Protein AF-A0A9X0ZVS2-F1 (afdb_monomer_lite)

Foldseek 3Di:
DDPQLVLVLLQCVLLVKAWPPNSFFDDQDPHQAAGTWIDQDHAIEGEHTDEDADDPVLVVVVCVQQVVQHKDKFQLPLDDPVVLLVVLLVSLVRLVVQCVPVVSVVRHPFYEYEYEYLYPCLVSVVVSLLCQQFVKFWKDFPVCPPDDTFIEGPLDPHSLVSSQSHQKYKYKYAPHSVPSRSNDPVRIAIEIEGRPNHPCRVVVVVDSVVVSVHHYDDPVVCVVVVRYHYQDPVLVVVQCVVCVVVVHRDWPPVCCLVPVCPRSSQVSRCVVVVGNIHTPPSDGDMDMDHDDPPPPPPPDDDDDDDD

Sequence (307 aa):
MEKSSKLGKDILETLGFKISNNGEELATGETKTADFLVKLENENFLVEVKLKEADDDENKSREEKLSNGEVYISNGYNHTNSMLTTIMRSANRQIRSSLENISMKEKVNFSFLLFINSSYDATLRREQIINELYGKVNLIDFNDKNKAARPCYEYNHPLFKRLESNDFLLIVNFLNYTDLNGGNREAFDAIICLNQYSDKYELIKSSAIQSLNMKIIDPIEEVKNGAAYQLDKDDWEEINHILEKNGQDKIDENMERRIPLLSPRIQILSRKYQKYLIPFPMENRVQITARSTQYTSNQNSTTSEDS

Radius of gyration: 23.18 Å; chains: 1; bounding box: 91×50×57 Å

Secondary structure (DSSP, 8-state):
--HHHHHHHHHHHHTTPEESGGGPPPPP-SS---SEEEEETTEEEEEEEEEEEPPHHHHHHHHHHHHTTPPEEE----S--HHHHHHHHHHHHHHHHHHHSHHHHTT-SEEEEEEEEESTTHHHHHHHHHHHHHT-EEEEETT-TTPPPEEEETSS--GGGG-TT-SEEEEEEESSTT---TT-GGGEEEEEEE-TT-TTHHHHHTSGGGGG--EEE-HHHHHHTTS-EE--HHHHHHHHHHHHHTT-SS--HHHHHH-GGG-HHHHHHHHHHTS-EEEE-SS---EEE------------------

pLDDT: mean 85.31, std 15.66, range [31.55, 98.31]

Structure (mmCIF, N/CA/C/O backbone):
data_AF-A0A9X0ZVS2-F1
#
_entry.id   AF-A0A9X0ZVS2-F1
#
loop_
_atom_site.group_PDB
_atom_site.id
_atom_site.type_symbol
_atom_site.label_atom_id
_atom_site.label_alt_id
_atom_site.label_comp_id
_atom_site.label_asym_id
_atom_site.label_entity_id
_atom_site.label_seq_id
_atom_site.pdbx_PDB_ins_code
_atom_site.Cartn_x
_atom_site.Cartn_y
_atom_site.Cartn_z
_atom_site.occupancy
_atom_site.B_iso_or_equiv
_atom_site.auth_seq_id
_atom_site.auth_comp_id
_atom_site.auth_asym_id
_atom_site.auth_atom_id
_atom_site.pdbx_PDB_model_num
ATOM 1 N N . MET A 1 1 ? -10.460 11.431 21.627 1.00 70.00 1 MET A N 1
ATOM 2 C CA . MET A 1 1 ? -10.202 10.736 20.359 1.00 70.00 1 MET A CA 1
ATOM 3 C C . MET A 1 1 ? -10.091 11.763 19.251 1.00 70.00 1 MET A C 1
ATOM 5 O O . MET A 1 1 ? -11.000 12.579 19.089 1.00 70.00 1 MET A O 1
ATOM 9 N N . GLU A 1 2 ? -8.959 11.772 18.556 1.00 85.62 2 GLU A N 1
ATOM 10 C CA . GLU A 1 2 ? -8.723 12.667 17.420 1.00 85.62 2 GLU A CA 1
ATOM 11 C C . GLU A 1 2 ? -9.653 12.323 16.241 1.00 85.62 2 GLU A C 1
ATOM 13 O O . GLU A 1 2 ? -10.239 11.238 16.177 1.00 85.62 2 GLU A O 1
ATOM 18 N N . LYS A 1 3 ? -9.813 13.252 15.287 1.00 87.50 3 LYS A N 1
ATOM 19 C CA . LYS A 1 3 ? -10.684 13.059 14.112 1.00 87.50 3 LYS A CA 1
ATOM 20 C C . LYS A 1 3 ? -10.308 11.803 13.316 1.00 87.50 3 LYS A C 1
ATOM 22 O O . LYS A 1 3 ? -11.197 11.043 12.936 1.00 87.50 3 LYS A O 1
ATOM 27 N N . SER A 1 4 ? -9.010 11.579 13.095 1.00 90.38 4 SER A N 1
ATOM 28 C CA . SER A 1 4 ? -8.476 10.388 12.420 1.00 90.38 4 SER A CA 1
ATOM 29 C C . SER A 1 4 ? -8.917 9.105 13.104 1.00 90.38 4 SER A C 1
ATOM 31 O O . SER A 1 4 ? -9.371 8.184 12.437 1.00 90.38 4 SER A O 1
ATOM 33 N N . SER A 1 5 ? -8.835 9.066 14.426 1.00 91.56 5 SER A N 1
ATOM 34 C CA . SER A 1 5 ? -9.132 7.881 15.217 1.00 91.56 5 SER A CA 1
ATOM 35 C C . SER A 1 5 ? -10.626 7.611 15.306 1.00 91.56 5 SER A C 1
ATOM 37 O O . SER A 1 5 ? -11.036 6.459 15.216 1.00 91.56 5 SER A O 1
ATOM 39 N N . LYS A 1 6 ? -11.460 8.659 15.376 1.00 91.50 6 LYS A N 1
ATOM 40 C CA . LYS A 1 6 ? -12.917 8.504 15.257 1.00 91.50 6 LYS A CA 1
ATOM 41 C C . LYS A 1 6 ? -13.295 7.873 13.924 1.00 91.50 6 LYS A C 1
ATOM 43 O O . LYS A 1 6 ? -13.995 6.870 13.900 1.00 91.50 6 LYS A O 1
ATOM 48 N N . LEU A 1 7 ? -12.776 8.427 12.834 1.00 92.44 7 LEU A N 1
ATOM 49 C CA . LEU A 1 7 ? -13.051 7.911 11.500 1.00 92.44 7 LEU A CA 1
ATOM 50 C C . LEU A 1 7 ? -12.485 6.499 11.301 1.00 92.44 7 LEU A C 1
ATOM 52 O O . LEU A 1 7 ? -13.144 5.640 10.724 1.00 92.44 7 LEU A O 1
ATOM 56 N N . GLY A 1 8 ? -11.278 6.246 11.811 1.00 94.44 8 GLY A N 1
ATOM 57 C CA . GLY A 1 8 ? -10.647 4.932 11.788 1.00 94.44 8 GLY A CA 1
ATOM 58 C C . GLY A 1 8 ? -11.462 3.889 12.537 1.00 94.44 8 GLY A C 1
ATOM 59 O O . GLY A 1 8 ? -11.678 2.807 12.003 1.00 94.44 8 GLY A O 1
ATOM 60 N N . LYS A 1 9 ? -11.975 4.227 13.723 1.00 94.69 9 LYS A N 1
ATOM 61 C CA . LYS A 1 9 ? -12.894 3.374 14.480 1.00 94.69 9 LYS A CA 1
ATOM 62 C C . LYS A 1 9 ? -14.141 3.036 13.667 1.00 94.69 9 LYS A C 1
ATOM 64 O O . LYS A 1 9 ? -14.423 1.855 13.498 1.00 94.69 9 LYS A O 1
ATOM 69 N N . ASP A 1 10 ? -14.831 4.043 13.132 1.00 93.62 10 ASP A N 1
ATOM 70 C CA . ASP A 1 10 ? -16.071 3.840 12.371 1.00 93.62 10 ASP A CA 1
ATOM 71 C C . ASP A 1 10 ? -15.836 2.916 11.157 1.00 93.62 10 ASP A C 1
ATOM 73 O O . ASP A 1 10 ? -16.621 2.003 10.894 1.00 93.62 10 ASP A O 1
ATOM 77 N N . ILE A 1 11 ? -14.716 3.102 10.448 1.00 95.31 11 ILE A N 1
ATOM 78 C CA . ILE A 1 11 ? -14.302 2.249 9.323 1.00 95.31 11 ILE A CA 1
ATOM 79 C C . ILE A 1 11 ? -14.007 0.819 9.789 1.00 95.31 11 ILE A C 1
ATOM 81 O O . ILE A 1 11 ? -14.479 -0.136 9.173 1.00 95.31 11 ILE A O 1
ATOM 85 N N . LEU A 1 12 ? -13.217 0.652 10.853 1.00 96.12 12 LEU A N 1
ATOM 86 C CA . LEU A 1 12 ? -12.837 -0.661 11.381 1.00 96.12 12 LEU A CA 1
ATOM 87 C C . LEU A 1 12 ? -14.075 -1.447 11.829 1.00 96.12 12 LEU A C 1
ATOM 89 O O . LEU A 1 12 ? -14.231 -2.606 11.447 1.00 96.12 12 LEU A O 1
ATOM 93 N N . GLU A 1 13 ? -14.984 -0.814 12.568 1.00 95.06 13 GLU A N 1
ATOM 94 C CA . GLU A 1 13 ? -16.241 -1.430 13.007 1.00 95.06 13 GLU A CA 1
ATOM 95 C C . GLU A 1 13 ? -17.136 -1.801 11.816 1.00 95.06 13 GLU A C 1
ATOM 97 O O . GLU A 1 13 ? -17.673 -2.909 11.772 1.00 95.06 13 GLU A O 1
ATOM 102 N N . THR A 1 14 ? -17.221 -0.939 10.800 1.00 94.50 14 THR A N 1
ATOM 103 C CA . THR A 1 14 ? -17.971 -1.209 9.557 1.00 94.50 14 THR A CA 1
ATOM 104 C C . THR A 1 14 ? -17.387 -2.367 8.752 1.00 94.50 14 THR A C 1
ATOM 106 O O . THR A 1 14 ? -18.124 -3.112 8.107 1.00 94.50 14 THR A O 1
ATOM 109 N N . LEU A 1 15 ? -16.069 -2.559 8.809 1.00 94.62 15 LEU A N 1
ATOM 110 C CA . LEU A 1 15 ? -15.385 -3.713 8.224 1.00 94.62 15 LEU A CA 1
ATOM 111 C C . LEU A 1 15 ? -15.486 -4.978 9.097 1.00 94.62 15 LEU A C 1
ATOM 113 O O . LEU A 1 15 ? -14.990 -6.027 8.699 1.00 94.62 15 LEU A O 1
ATOM 117 N N . GLY A 1 16 ? -16.137 -4.915 10.262 1.00 94.56 16 GLY A N 1
ATOM 118 C CA . GLY A 1 16 ? -16.368 -6.066 11.138 1.00 94.56 16 GLY A CA 1
ATOM 119 C C . GLY A 1 16 ? -15.296 -6.288 12.207 1.00 94.56 16 GLY A C 1
ATOM 120 O O . GLY A 1 16 ? -15.372 -7.272 12.950 1.00 94.56 16 GLY A O 1
ATOM 121 N N . PHE A 1 17 ? -14.322 -5.385 12.339 1.00 96.25 17 PHE A N 1
ATOM 122 C CA . PHE A 1 17 ? -13.386 -5.416 13.457 1.00 96.25 17 PHE A CA 1
ATOM 123 C C . PHE A 1 17 ? -14.085 -4.998 14.753 1.00 96.25 17 PHE A C 1
ATOM 125 O O . PHE A 1 17 ? -14.863 -4.050 14.798 1.00 96.25 17 PHE A O 1
ATOM 132 N N . LYS A 1 18 ? -13.755 -5.675 15.850 1.00 96.06 18 LYS A N 1
ATOM 133 C CA . LYS A 1 18 ? -14.179 -5.292 17.199 1.00 96.06 18 LYS A CA 1
ATOM 134 C C . LYS A 1 18 ? -13.047 -4.546 17.879 1.00 96.06 18 LYS A C 1
ATOM 136 O O . LYS A 1 18 ? -11.985 -5.125 18.106 1.00 96.06 18 LYS A O 1
ATOM 141 N N . ILE A 1 19 ? -13.261 -3.280 18.215 1.00 94.88 19 ILE A N 1
ATOM 142 C CA . ILE A 1 19 ? -12.263 -2.498 18.946 1.00 94.88 19 ILE A CA 1
ATOM 143 C C . ILE A 1 19 ? -12.184 -3.008 20.391 1.00 94.88 19 ILE A C 1
ATOM 145 O O . ILE A 1 19 ? -13.204 -3.205 21.054 1.00 94.88 19 ILE A O 1
ATOM 149 N N . SER A 1 20 ? -10.970 -3.244 20.881 1.00 91.50 20 SER A N 1
ATOM 150 C CA . SER A 1 20 ? -10.730 -3.590 22.286 1.00 91.50 20 SER A CA 1
ATOM 151 C C . SER A 1 20 ? -10.849 -2.345 23.179 1.00 91.50 20 SER A C 1
ATOM 153 O O . SER A 1 20 ? -11.148 -1.256 22.703 1.00 91.50 20 SER A O 1
ATOM 155 N N . ASN A 1 21 ? -10.622 -2.488 24.490 1.00 85.25 21 ASN A N 1
ATOM 156 C CA . ASN A 1 21 ? -10.576 -1.356 25.429 1.00 85.25 21 ASN A CA 1
ATOM 157 C C . ASN A 1 21 ? -11.818 -0.437 25.371 1.00 85.25 21 ASN A C 1
ATOM 159 O O . ASN A 1 21 ? -11.703 0.782 25.318 1.00 85.25 21 ASN A O 1
ATOM 163 N N . ASN A 1 22 ? -13.018 -1.027 25.312 1.00 81.81 22 ASN A N 1
ATOM 164 C CA . ASN A 1 22 ? -14.295 -0.305 25.213 1.00 81.81 22 ASN A CA 1
ATOM 165 C C . ASN A 1 22 ? -14.390 0.680 24.027 1.00 81.81 22 ASN A C 1
ATOM 167 O O . ASN A 1 22 ? -15.199 1.607 24.046 1.00 81.81 22 ASN A O 1
ATOM 171 N N . GLY A 1 23 ? -13.598 0.465 22.973 1.00 79.50 23 GLY A N 1
ATOM 172 C CA . GLY A 1 23 ? -13.618 1.305 21.783 1.00 79.50 23 GLY A CA 1
ATOM 173 C C . GLY A 1 23 ? -12.859 2.622 21.917 1.00 79.50 23 GLY A C 1
ATOM 174 O O . GLY A 1 23 ? -13.157 3.541 21.150 1.00 79.50 23 GLY A O 1
ATOM 175 N N . GLU A 1 24 ? -11.937 2.721 22.877 1.00 85.31 24 GLU A N 1
ATOM 176 C CA . GLU A 1 24 ? -11.028 3.855 23.058 1.00 85.31 24 GLU A CA 1
ATOM 177 C C . GLU A 1 24 ? -9.638 3.576 22.466 1.00 85.31 24 GLU A C 1
ATOM 179 O O . GLU A 1 24 ? -9.230 2.422 22.304 1.00 85.31 24 GLU A O 1
ATOM 184 N N . GLU A 1 25 ? -8.910 4.653 22.159 1.00 86.88 25 GLU A N 1
ATOM 185 C CA . GLU A 1 25 ? -7.499 4.588 21.770 1.00 86.88 25 GLU A CA 1
ATOM 186 C C . GLU A 1 25 ? -6.669 3.904 22.868 1.00 86.88 25 GLU A C 1
ATOM 188 O O . GLU A 1 25 ? -6.977 3.973 24.065 1.00 86.88 25 GLU A O 1
ATOM 193 N N . LEU A 1 26 ? -5.585 3.246 22.468 1.00 85.25 26 LEU A N 1
ATOM 194 C CA . LEU A 1 26 ? -4.585 2.773 23.413 1.00 85.25 26 LEU A CA 1
ATOM 195 C C . LEU A 1 26 ? -3.937 3.978 24.102 1.00 85.25 26 LEU A C 1
ATOM 197 O O . LEU A 1 26 ? -3.617 4.988 23.474 1.00 85.25 26 LEU A O 1
ATOM 201 N N . ALA A 1 27 ? -3.734 3.868 25.416 1.00 78.12 27 ALA A N 1
ATOM 202 C CA . ALA A 1 27 ? -3.126 4.937 26.192 1.00 78.12 27 ALA A CA 1
ATOM 203 C C . ALA A 1 27 ? -1.731 5.263 25.642 1.00 78.12 27 ALA A C 1
ATOM 205 O O . ALA A 1 27 ? -0.838 4.414 25.635 1.00 78.12 27 ALA A O 1
ATOM 206 N N . THR A 1 28 ? -1.549 6.508 25.208 1.00 67.69 28 THR A N 1
ATOM 207 C CA . THR A 1 28 ? -0.244 7.005 24.780 1.00 67.69 28 THR A CA 1
ATOM 208 C C . THR A 1 28 ? 0.570 7.368 26.021 1.00 67.69 28 THR A C 1
ATOM 210 O O . THR A 1 28 ? 0.160 8.225 26.804 1.00 67.69 28 THR A O 1
ATOM 213 N N . GLY A 1 29 ? 1.694 6.680 26.235 1.00 63.22 29 GLY A N 1
ATOM 214 C CA . GLY A 1 29 ? 2.666 7.036 27.273 1.00 63.22 29 GLY A CA 1
ATOM 215 C C . GLY A 1 29 ? 3.535 8.228 26.854 1.00 63.22 29 GLY A C 1
ATOM 216 O O . GLY A 1 29 ? 3.122 9.074 26.066 1.00 63.22 29 GLY A O 1
ATOM 217 N N . GLU A 1 30 ? 4.779 8.286 27.337 1.00 58.03 30 GLU A N 1
ATOM 218 C CA . GLU A 1 30 ? 5.754 9.299 26.885 1.00 58.03 30 GLU A CA 1
ATOM 219 C C . GLU A 1 30 ? 6.133 9.139 25.400 1.00 58.03 30 GLU A C 1
ATOM 221 O O . GLU A 1 30 ? 6.509 10.107 24.736 1.00 58.03 30 GLU A O 1
ATOM 226 N N . THR A 1 31 ? 6.005 7.926 24.853 1.00 65.50 31 THR A N 1
ATOM 227 C CA . THR A 1 31 ? 6.203 7.626 23.433 1.00 65.50 31 THR A CA 1
ATOM 228 C C . THR A 1 31 ? 4.863 7.422 22.731 1.00 65.50 31 THR A C 1
ATOM 230 O O . THR A 1 31 ? 3.956 6.785 23.265 1.00 65.50 31 THR A O 1
ATOM 233 N N . LYS A 1 32 ? 4.740 7.949 21.504 1.00 76.94 32 LYS A N 1
ATOM 234 C CA . LYS A 1 32 ? 3.563 7.705 20.661 1.00 76.94 32 LYS A CA 1
ATOM 235 C C . LYS A 1 32 ? 3.461 6.219 20.306 1.00 76.94 32 LYS A C 1
ATOM 237 O O . LYS A 1 32 ? 4.394 5.661 19.727 1.00 76.94 32 LYS A O 1
ATOM 242 N N . THR A 1 33 ? 2.330 5.615 20.646 1.00 86.75 33 THR A N 1
ATOM 243 C CA . THR A 1 33 ? 1.980 4.210 20.403 1.00 86.75 33 THR A CA 1
ATOM 244 C C . THR A 1 33 ? 0.939 4.098 19.295 1.00 86.75 33 THR A C 1
ATOM 246 O O . THR A 1 33 ? 0.349 5.102 18.916 1.00 86.75 33 THR A O 1
ATOM 249 N N . ALA A 1 34 ? 0.711 2.884 18.794 1.00 91.12 34 ALA A N 1
ATOM 250 C CA . ALA A 1 34 ? -0.391 2.596 17.884 1.00 91.12 34 ALA A CA 1
ATOM 251 C C . ALA A 1 34 ? -1.756 2.981 18.482 1.00 91.12 34 ALA A C 1
ATOM 253 O O . ALA A 1 34 ? -1.963 2.825 19.688 1.00 91.12 34 ALA A O 1
ATOM 254 N N . ASP A 1 35 ? -2.681 3.416 17.628 1.00 93.56 35 ASP A N 1
ATOM 255 C CA . ASP A 1 35 ? -3.997 3.920 18.038 1.00 93.56 35 ASP A CA 1
ATOM 256 C C . ASP A 1 35 ? -4.925 2.841 18.622 1.00 93.56 35 ASP A C 1
ATOM 258 O O . ASP A 1 35 ? -5.551 3.068 19.657 1.00 93.56 35 ASP A O 1
ATOM 262 N N . PHE A 1 36 ? -5.033 1.658 18.003 1.00 96.12 36 PHE A N 1
ATOM 263 C CA . PHE A 1 36 ? -6.031 0.651 18.396 1.00 96.12 36 PHE A CA 1
ATOM 264 C C . PHE A 1 36 ? -5.479 -0.771 18.494 1.00 96.12 36 PHE A C 1
ATOM 266 O O . PHE A 1 36 ? -4.646 -1.204 17.702 1.00 96.12 36 PHE A O 1
ATOM 273 N N . LEU A 1 37 ? -6.042 -1.542 19.427 1.00 96.44 37 LEU A N 1
ATOM 274 C CA . LEU A 1 37 ? -6.018 -3.004 19.400 1.00 96.44 37 LEU A CA 1
ATOM 275 C C . LEU A 1 37 ? -7.407 -3.489 18.990 1.00 96.44 37 LEU A C 1
ATOM 277 O O . LEU A 1 37 ? -8.391 -3.215 19.681 1.00 96.44 37 LEU A O 1
ATOM 281 N N . VAL A 1 38 ? -7.502 -4.221 17.890 1.00 97.19 38 VAL A N 1
ATOM 282 C CA . VAL A 1 38 ? -8.780 -4.690 17.346 1.00 97.19 38 VAL A CA 1
ATOM 283 C C . VAL A 1 38 ? -8.779 -6.198 17.170 1.00 97.19 38 VAL A C 1
ATOM 285 O O . VAL A 1 38 ? -7.725 -6.822 17.088 1.00 97.19 38 VAL A O 1
ATOM 288 N N . LYS A 1 39 ? -9.967 -6.789 17.102 1.00 97.00 39 LYS A N 1
ATOM 289 C CA . LYS A 1 39 ? -10.152 -8.217 16.872 1.00 97.00 39 LYS A CA 1
ATOM 290 C C . LYS A 1 39 ? -10.976 -8.449 15.616 1.00 97.00 39 LYS A C 1
ATOM 292 O O . LYS A 1 39 ? -12.063 -7.887 15.496 1.00 97.00 39 LYS A O 1
ATOM 297 N N . LEU A 1 40 ? -10.496 -9.311 14.729 1.00 96.88 40 LEU A N 1
ATOM 298 C CA . LEU A 1 40 ? -11.282 -9.866 13.629 1.00 96.88 40 LEU A CA 1
ATOM 299 C C . LEU A 1 40 ? -11.292 -11.381 13.802 1.00 96.88 40 LEU A C 1
ATOM 301 O O . LEU A 1 40 ? -10.241 -12.001 13.940 1.00 96.88 40 LEU A O 1
ATOM 305 N N . GLU A 1 41 ? -12.488 -11.960 13.881 1.00 93.44 41 GLU A N 1
ATOM 306 C CA . GLU A 1 41 ? -12.676 -13.371 14.231 1.00 93.44 41 GLU A CA 1
ATOM 307 C C . GLU A 1 41 ? -11.928 -13.765 15.525 1.00 93.44 41 GLU A C 1
ATOM 309 O O . GLU A 1 41 ? -12.326 -13.345 16.619 1.00 93.44 41 GLU A O 1
ATOM 314 N N . ASN A 1 42 ? -10.855 -14.557 15.417 1.00 92.44 42 ASN A N 1
ATOM 315 C CA . ASN A 1 42 ? -10.028 -15.039 16.528 1.00 92.44 42 ASN A CA 1
ATOM 316 C C . ASN A 1 42 ? -8.635 -14.398 16.591 1.00 92.44 42 ASN A C 1
ATOM 318 O O . ASN A 1 42 ? -7.835 -14.782 17.442 1.00 92.44 42 ASN A O 1
ATOM 322 N N . GLU A 1 43 ? -8.360 -13.414 15.742 1.00 96.75 43 GLU A N 1
ATOM 323 C CA . GLU A 1 43 ? -7.047 -12.789 15.610 1.00 96.75 43 GLU A CA 1
ATOM 324 C C . GLU A 1 43 ? -7.076 -11.349 16.124 1.00 96.75 43 GLU A C 1
ATOM 326 O O . GLU A 1 43 ? -8.029 -10.599 15.891 1.00 96.75 43 GLU A O 1
ATOM 331 N N . ASN A 1 44 ? -6.019 -10.962 16.831 1.00 97.00 44 ASN A N 1
ATOM 332 C CA . ASN A 1 44 ? -5.821 -9.610 17.331 1.00 97.00 44 ASN A CA 1
ATOM 333 C C . ASN A 1 44 ? -4.871 -8.840 16.413 1.00 97.00 44 ASN A C 1
ATOM 335 O O . ASN A 1 44 ? -3.781 -9.317 16.077 1.00 97.00 44 ASN A O 1
ATOM 339 N N . PHE A 1 45 ? -5.261 -7.615 16.085 1.00 97.75 45 PHE A N 1
ATOM 340 C CA . PHE A 1 45 ? -4.529 -6.719 15.209 1.00 97.75 45 PHE A CA 1
ATOM 341 C C . PHE A 1 45 ? -4.183 -5.429 15.938 1.00 97.75 45 PHE A C 1
ATOM 343 O O . PHE A 1 45 ? -5.044 -4.806 16.561 1.00 97.75 45 PHE A O 1
ATOM 350 N N . LEU A 1 46 ? -2.928 -5.011 15.831 1.00 97.44 46 LEU A N 1
ATOM 351 C CA . LEU A 1 46 ? -2.493 -3.689 16.260 1.00 97.44 46 LEU A CA 1
ATOM 352 C C . LEU A 1 46 ? -2.587 -2.720 15.080 1.00 97.44 46 LEU A C 1
ATOM 354 O O . LEU A 1 46 ? -2.029 -2.992 14.016 1.00 97.44 46 LEU A O 1
ATOM 358 N N . VAL A 1 47 ? -3.285 -1.605 15.261 1.00 97.88 47 VAL A N 1
ATOM 359 C CA . VAL A 1 47 ? -3.632 -0.690 14.171 1.00 97.88 47 VAL A CA 1
ATOM 360 C C . VAL A 1 47 ? -3.158 0.708 14.489 1.00 97.88 47 VAL A C 1
ATOM 362 O O . VAL A 1 47 ? -3.483 1.258 15.537 1.00 97.88 47 VAL A O 1
ATOM 365 N N . GLU A 1 48 ? -2.438 1.292 13.545 1.00 97.62 48 GLU A N 1
ATOM 366 C CA . GLU A 1 48 ? -2.156 2.721 13.518 1.00 97.62 48 GLU A CA 1
ATOM 367 C C . GLU A 1 48 ? -3.007 3.379 12.438 1.00 97.62 48 GLU A C 1
ATOM 369 O O . GLU A 1 48 ? -3.060 2.886 11.309 1.00 97.62 48 GLU A O 1
ATOM 374 N N . VAL A 1 49 ? -3.640 4.505 12.749 1.00 96.94 49 VAL A N 1
ATOM 375 C CA . VAL A 1 49 ? -4.516 5.231 11.833 1.00 96.94 49 VAL A CA 1
ATOM 376 C C . VAL A 1 49 ? -3.838 6.508 11.350 1.00 96.94 49 VAL A C 1
ATOM 378 O O . VAL A 1 49 ? -3.277 7.312 12.103 1.00 96.94 49 VAL A O 1
ATOM 381 N N . LYS A 1 50 ? -3.892 6.734 10.038 1.00 95.50 50 LYS A N 1
ATOM 382 C CA . LYS A 1 50 ? -3.446 7.982 9.415 1.00 95.50 50 LYS A CA 1
ATOM 383 C C . LYS A 1 50 ? -4.508 8.498 8.466 1.00 95.50 50 LYS A C 1
ATOM 385 O O . LYS A 1 50 ? -4.884 7.818 7.522 1.00 95.50 50 LYS A O 1
ATOM 390 N N . LEU A 1 51 ? -4.957 9.724 8.717 1.00 92.75 51 LEU A N 1
ATOM 391 C CA . LEU A 1 51 ? -5.896 10.444 7.869 1.00 92.75 51 LEU A CA 1
ATOM 392 C C . LEU A 1 51 ? -5.138 11.471 7.027 1.00 92.75 51 LEU A C 1
ATOM 394 O O . LEU A 1 51 ? -4.400 12.299 7.564 1.00 92.75 51 LEU A O 1
ATOM 398 N N . LYS A 1 52 ? -5.338 11.429 5.711 1.00 89.75 52 LYS A N 1
ATOM 399 C CA . LYS A 1 52 ? -4.909 12.473 4.784 1.00 89.75 52 LYS A CA 1
ATOM 400 C C . LYS A 1 52 ? -6.133 13.113 4.150 1.00 89.75 52 LYS A C 1
ATOM 402 O O . LYS A 1 52 ? -6.875 12.460 3.418 1.00 89.75 52 LYS A O 1
ATOM 407 N N . GLU A 1 53 ? -6.306 14.397 4.423 1.00 86.75 53 GLU A N 1
ATOM 408 C CA . GLU A 1 53 ? -7.388 15.207 3.870 1.00 86.75 53 GLU A CA 1
ATOM 409 C C . GLU A 1 53 ? -6.891 16.079 2.716 1.00 86.75 53 GLU A C 1
ATOM 411 O O . GLU A 1 53 ? -5.676 16.235 2.515 1.00 86.75 53 GLU A O 1
ATOM 416 N N . ALA A 1 54 ? -7.842 16.619 1.952 1.00 81.31 54 ALA A N 1
ATOM 417 C CA . ALA A 1 54 ? -7.557 17.691 1.009 1.00 81.31 54 ALA A CA 1
ATOM 418 C C . ALA A 1 54 ? -6.977 18.900 1.757 1.00 81.31 54 ALA A C 1
ATOM 420 O O . ALA A 1 54 ? -7.371 19.185 2.886 1.00 81.31 54 ALA A O 1
ATOM 421 N N . ASP A 1 55 ? -6.033 19.591 1.126 1.00 82.38 55 ASP A N 1
ATOM 422 C CA . ASP A 1 55 ? -5.575 20.882 1.623 1.00 82.38 55 ASP A CA 1
ATOM 423 C C . ASP A 1 55 ? -6.703 21.915 1.468 1.00 82.38 55 ASP A C 1
ATOM 425 O O . ASP A 1 55 ? -7.358 21.963 0.424 1.00 82.38 55 ASP A O 1
ATOM 429 N N . ASP A 1 56 ? -6.971 22.699 2.514 1.00 82.31 56 ASP A N 1
ATOM 430 C CA . ASP A 1 56 ? -8.115 23.617 2.542 1.00 82.31 56 ASP A CA 1
ATOM 431 C C . ASP A 1 56 ? -8.019 24.693 1.456 1.00 82.31 56 ASP A C 1
ATOM 433 O O . ASP A 1 56 ? -9.030 25.048 0.841 1.00 82.31 56 ASP A O 1
ATOM 437 N N . ASP A 1 57 ? -6.817 25.205 1.195 1.00 82.06 57 ASP A N 1
ATOM 438 C CA . ASP A 1 57 ? -6.600 26.254 0.201 1.00 82.06 57 ASP A CA 1
ATOM 439 C C . ASP A 1 57 ? -6.651 25.674 -1.212 1.00 82.06 57 ASP A C 1
ATOM 441 O O . ASP A 1 57 ? -7.277 26.249 -2.110 1.00 82.06 57 ASP A O 1
ATOM 445 N N . GLU A 1 58 ? -6.088 24.481 -1.402 1.00 78.81 58 GLU A N 1
ATOM 446 C CA . GLU A 1 58 ? -6.206 23.749 -2.659 1.00 78.81 58 GLU A CA 1
ATOM 447 C C . GLU A 1 58 ? -7.670 23.397 -2.974 1.00 78.81 58 GLU A C 1
ATOM 449 O O . GLU A 1 58 ? -8.119 23.559 -4.111 1.00 78.81 58 GLU A O 1
ATOM 454 N N . ASN A 1 59 ? -8.448 22.987 -1.969 1.00 82.88 59 ASN A N 1
ATOM 455 C CA . ASN A 1 59 ? -9.867 22.672 -2.116 1.00 82.88 59 ASN A CA 1
ATOM 456 C C . ASN A 1 59 ? -10.708 23.921 -2.426 1.00 82.88 59 ASN A C 1
ATOM 458 O O . ASN A 1 59 ? -11.582 23.856 -3.291 1.00 82.88 59 ASN A O 1
ATOM 462 N N . LYS A 1 60 ? -10.430 25.069 -1.791 1.00 85.44 60 LYS A N 1
ATOM 463 C CA . LYS A 1 60 ? -11.077 26.347 -2.149 1.00 85.44 60 LYS A CA 1
ATOM 464 C C . LYS A 1 60 ? -10.782 26.731 -3.594 1.00 85.44 60 LYS A C 1
ATOM 466 O O . LYS A 1 60 ? -11.714 26.979 -4.353 1.00 85.44 60 LYS A O 1
ATOM 471 N N . SER A 1 61 ? -9.512 26.688 -4.000 1.00 84.75 61 SER A N 1
ATOM 472 C CA . SER A 1 61 ? -9.113 26.972 -5.385 1.00 84.75 61 SER A CA 1
ATOM 473 C C . SER A 1 61 ? -9.791 26.024 -6.379 1.00 84.75 61 SER A C 1
ATOM 475 O O . SER A 1 61 ? -10.217 26.433 -7.463 1.00 84.75 61 SER A O 1
ATOM 477 N N . ARG A 1 62 ? -9.942 24.750 -5.998 1.00 85.88 62 ARG A N 1
ATOM 478 C CA . ARG A 1 62 ? -10.688 23.759 -6.773 1.00 85.88 62 ARG A CA 1
ATOM 479 C C . ARG A 1 62 ? -12.145 24.165 -6.945 1.00 85.88 62 ARG A C 1
ATOM 481 O O . ARG A 1 62 ? -12.656 24.100 -8.059 1.00 85.88 62 ARG A O 1
ATOM 488 N N . GLU A 1 63 ? -12.830 24.514 -5.861 1.00 87.31 63 GLU A N 1
ATOM 489 C CA . GLU A 1 63 ? -14.242 24.904 -5.908 1.00 87.31 63 GLU A CA 1
ATOM 490 C C . GLU A 1 63 ? -14.468 26.179 -6.716 1.00 87.31 63 GLU A C 1
ATOM 492 O O . GLU A 1 63 ? -15.389 26.207 -7.530 1.00 87.31 63 GLU A O 1
ATOM 497 N N . GLU A 1 64 ? -13.602 27.183 -6.579 1.00 89.31 64 GLU A N 1
ATOM 498 C CA . GLU A 1 64 ? -13.664 28.414 -7.374 1.00 89.31 64 GLU A CA 1
ATOM 499 C C . GLU A 1 64 ? -13.577 28.113 -8.875 1.00 89.31 64 GLU A C 1
ATOM 501 O O . GLU A 1 64 ? -14.484 28.474 -9.630 1.00 89.31 64 GLU A O 1
ATOM 506 N N . LYS A 1 65 ? -12.558 27.356 -9.308 1.00 88.62 65 LYS A N 1
ATOM 507 C CA . LYS A 1 65 ? -12.397 26.959 -10.718 1.00 88.62 65 LYS A CA 1
ATOM 508 C C . LYS A 1 65 ? -13.603 26.186 -11.239 1.00 88.62 65 LYS A C 1
ATOM 510 O O . LYS A 1 65 ? -14.164 26.532 -12.277 1.00 88.62 65 LYS A O 1
ATOM 515 N N . LEU A 1 66 ? -14.049 25.171 -10.498 1.00 89.06 66 LEU A N 1
ATOM 516 C CA . LEU A 1 66 ? -15.201 24.375 -10.920 1.00 89.06 66 LEU A CA 1
ATOM 517 C C . LEU A 1 66 ? -16.499 25.196 -10.952 1.00 89.06 66 LEU A C 1
ATOM 519 O O . LEU A 1 66 ? -17.358 24.939 -11.795 1.00 89.06 66 LEU A O 1
ATOM 523 N N . SER A 1 67 ? -16.663 26.172 -10.054 1.00 90.06 67 SER A N 1
ATOM 524 C CA . SER A 1 67 ? -17.831 27.060 -10.035 1.00 90.06 67 SER A CA 1
ATOM 525 C C . SER A 1 67 ? -17.880 28.003 -11.239 1.00 90.06 67 SER A C 1
ATOM 527 O O . SER A 1 67 ? -18.970 28.304 -11.721 1.00 90.06 67 SER A O 1
ATOM 529 N N . ASN A 1 68 ? -16.718 28.356 -11.793 1.00 89.94 68 ASN A N 1
ATOM 530 C CA . ASN A 1 68 ? -16.587 29.141 -13.022 1.00 89.94 68 ASN A CA 1
ATOM 531 C C . ASN A 1 68 ? -16.752 28.302 -14.304 1.00 89.94 68 ASN A C 1
ATOM 533 O O . ASN A 1 68 ? -16.602 28.825 -15.406 1.00 89.94 68 ASN A O 1
ATOM 537 N N . GLY A 1 69 ? -17.048 27.002 -14.187 1.00 87.12 69 GLY A N 1
ATOM 538 C CA . GLY A 1 69 ? -17.120 26.088 -15.331 1.00 87.12 69 GLY A CA 1
ATOM 539 C C . GLY A 1 69 ? -15.751 25.703 -15.898 1.00 87.12 69 GLY A C 1
ATOM 540 O O . GLY A 1 69 ? -15.676 25.125 -16.981 1.00 87.12 69 GLY A O 1
ATOM 541 N N . GLU A 1 70 ? -14.669 26.007 -15.180 1.00 89.81 70 GLU A N 1
ATOM 542 C CA . GLU A 1 70 ? -13.317 25.620 -15.564 1.00 89.81 70 GLU A CA 1
ATOM 543 C C . GLU A 1 70 ? -13.024 24.173 -15.149 1.00 89.81 70 GLU A C 1
ATOM 545 O O . GLU A 1 70 ? -13.632 23.608 -14.237 1.00 89.81 70 GLU A O 1
ATOM 550 N N . VAL A 1 71 ? -12.045 23.566 -15.819 1.00 84.69 71 VAL A N 1
ATOM 551 C CA . VAL A 1 71 ? -11.524 22.249 -15.452 1.00 84.69 71 VAL A CA 1
ATOM 552 C C . VAL A 1 71 ? -10.446 22.423 -14.392 1.00 84.69 71 VAL A C 1
ATOM 554 O O . VAL A 1 71 ? -9.510 23.208 -14.561 1.00 84.69 71 VAL A O 1
ATOM 557 N N . TYR A 1 72 ? -10.541 21.648 -13.315 1.00 80.44 72 TYR A N 1
ATOM 558 C CA . TYR A 1 72 ? -9.466 21.564 -12.341 1.00 80.44 72 TYR A CA 1
ATOM 559 C C . TYR A 1 72 ? -8.540 20.397 -12.673 1.00 80.44 72 TYR A C 1
ATOM 561 O O . TYR A 1 72 ? -8.978 19.269 -12.903 1.00 80.44 72 TYR A O 1
ATOM 569 N N . ILE A 1 73 ? -7.244 20.680 -12.664 1.00 75.25 73 ILE A N 1
ATOM 570 C CA . ILE A 1 73 ? -6.188 19.722 -12.948 1.00 75.25 73 ILE A CA 1
ATOM 571 C C . ILE A 1 73 ? -5.353 19.591 -11.677 1.00 75.25 73 ILE A C 1
ATOM 573 O O . ILE A 1 73 ? -4.641 20.529 -11.314 1.00 75.25 73 ILE A O 1
ATOM 577 N N . SER A 1 74 ? -5.454 18.447 -10.995 1.00 68.75 74 SER A N 1
ATOM 578 C CA . SER A 1 74 ? -4.565 18.138 -9.878 1.00 68.75 74 SER A CA 1
ATOM 579 C C . SER A 1 74 ? -3.264 17.578 -10.444 1.00 68.75 74 SER A C 1
ATOM 581 O O . SER A 1 74 ? -3.231 16.533 -11.107 1.00 68.75 74 SER A O 1
ATOM 583 N N . ASN A 1 75 ? -2.173 18.309 -10.223 1.00 60.94 75 ASN A N 1
ATOM 584 C CA . ASN A 1 75 ? -0.850 17.865 -10.633 1.00 60.94 75 ASN A CA 1
ATOM 585 C C . ASN A 1 75 ? -0.363 16.794 -9.653 1.00 60.94 75 ASN A C 1
ATOM 587 O O . ASN A 1 75 ? 0.320 17.076 -8.671 1.00 60.94 75 ASN A O 1
ATOM 591 N N . GLY A 1 76 ? -0.713 15.541 -9.938 1.00 54.53 76 GLY A N 1
ATOM 592 C CA . GLY A 1 76 ? -0.110 14.387 -9.290 1.00 54.53 76 GLY A CA 1
ATOM 593 C C . GLY A 1 76 ? 1.354 14.267 -9.675 1.00 54.53 76 GLY A C 1
ATOM 594 O O . GLY A 1 76 ? 1.696 13.829 -10.771 1.00 54.53 76 GLY A O 1
ATOM 595 N N . TYR A 1 77 ? 2.259 14.632 -8.774 1.00 52.44 77 TYR A N 1
ATOM 596 C CA . TYR A 1 77 ? 3.658 14.261 -8.944 1.00 52.44 77 TYR A CA 1
ATOM 597 C C . TYR A 1 77 ? 3.769 12.730 -8.833 1.00 52.44 77 TYR A C 1
ATOM 599 O O . TYR A 1 77 ? 3.546 12.161 -7.772 1.00 52.44 77 TYR A O 1
ATOM 607 N N . ASN A 1 78 ? 4.100 12.043 -9.932 1.00 47.28 78 ASN A N 1
ATOM 608 C CA . ASN A 1 78 ? 4.309 10.583 -9.972 1.00 47.28 78 ASN A CA 1
ATOM 609 C C . ASN A 1 78 ? 5.585 10.116 -9.244 1.00 47.28 78 ASN A C 1
ATOM 611 O O . ASN A 1 78 ? 5.875 8.921 -9.219 1.00 47.28 78 ASN A O 1
ATOM 615 N N . HIS A 1 79 ? 6.375 11.042 -8.701 1.00 46.06 79 HIS A N 1
ATOM 616 C CA . HIS A 1 79 ? 7.577 10.731 -7.939 1.00 46.06 79 HIS A CA 1
ATOM 617 C C . HIS A 1 79 ? 7.238 10.553 -6.457 1.00 46.06 79 HIS A C 1
ATOM 619 O O . HIS A 1 79 ? 6.340 11.220 -5.948 1.00 46.06 79 HIS A O 1
ATOM 625 N N . THR A 1 80 ? 7.998 9.669 -5.802 1.00 52.97 80 THR A N 1
ATOM 626 C CA . THR A 1 80 ? 8.113 9.462 -4.358 1.00 52.97 80 THR A CA 1
ATOM 627 C C . THR A 1 80 ? 7.704 10.708 -3.587 1.00 52.97 80 THR A C 1
ATOM 629 O O . THR A 1 80 ? 8.445 11.691 -3.494 1.00 52.97 80 THR A O 1
ATOM 632 N N . ASN A 1 81 ? 6.499 10.677 -3.039 1.00 64.94 81 ASN A N 1
ATOM 633 C CA . ASN A 1 81 ? 6.017 11.737 -2.194 1.00 64.94 81 ASN A CA 1
ATOM 634 C C . ASN A 1 81 ? 6.695 11.543 -0.838 1.00 64.94 81 ASN A C 1
ATOM 636 O O . ASN A 1 81 ? 6.263 10.752 0.002 1.00 64.94 81 ASN A O 1
ATOM 640 N N . SER A 1 82 ? 7.800 12.263 -0.633 1.00 73.44 82 SER A N 1
ATOM 641 C CA . SER A 1 82 ? 8.590 12.206 0.599 1.00 73.44 82 SER A CA 1
ATOM 642 C C . SER A 1 82 ? 7.725 12.398 1.850 1.00 73.44 82 SER A C 1
ATOM 644 O O . SER A 1 82 ? 8.025 11.810 2.892 1.00 73.44 82 SER A O 1
ATOM 646 N N . MET A 1 83 ? 6.612 13.133 1.741 1.00 81.88 83 MET A N 1
ATOM 647 C CA . MET A 1 83 ? 5.619 13.279 2.801 1.00 81.88 83 MET A CA 1
ATOM 648 C C . MET A 1 83 ? 4.881 11.964 3.090 1.00 81.88 83 MET A C 1
ATOM 650 O O . MET A 1 83 ? 4.815 11.569 4.252 1.00 81.88 83 MET A O 1
ATOM 654 N N . LEU A 1 84 ? 4.370 11.254 2.074 1.00 85.44 84 LEU A N 1
ATOM 655 C CA . LEU A 1 84 ? 3.676 9.965 2.253 1.00 85.44 84 LEU A CA 1
ATOM 656 C C . LEU A 1 84 ? 4.611 8.913 2.847 1.00 85.44 84 LEU A C 1
ATOM 658 O O . LEU A 1 84 ? 4.275 8.276 3.848 1.00 85.44 84 LEU A O 1
ATOM 662 N N . THR A 1 85 ? 5.824 8.804 2.303 1.00 88.75 85 THR A N 1
ATOM 663 C CA . THR A 1 85 ? 6.875 7.949 2.864 1.00 88.75 85 THR A CA 1
ATOM 664 C C . THR A 1 85 ? 7.166 8.312 4.327 1.00 88.75 85 THR A C 1
ATOM 666 O O . THR A 1 85 ? 7.292 7.426 5.174 1.00 88.75 85 THR A O 1
ATOM 669 N N . THR A 1 86 ? 7.249 9.602 4.666 1.00 91.25 86 THR A N 1
ATOM 670 C CA . THR A 1 86 ? 7.491 10.050 6.050 1.00 91.25 86 THR A CA 1
ATOM 671 C C . THR A 1 86 ? 6.343 9.667 6.981 1.00 91.25 86 THR A C 1
ATOM 673 O O . THR A 1 86 ? 6.600 9.153 8.073 1.00 91.25 86 THR A O 1
ATOM 676 N N . ILE A 1 87 ? 5.094 9.851 6.544 1.00 91.44 87 ILE A N 1
ATOM 677 C CA . ILE A 1 87 ? 3.891 9.468 7.294 1.00 91.44 87 ILE A CA 1
ATOM 678 C C . ILE A 1 87 ? 3.905 7.964 7.583 1.00 91.44 87 ILE A C 1
ATOM 680 O O . ILE A 1 87 ? 3.811 7.568 8.745 1.00 91.44 87 ILE A O 1
ATOM 684 N N . MET A 1 88 ? 4.105 7.129 6.559 1.00 94.25 88 MET A N 1
ATOM 685 C CA . MET A 1 88 ? 4.118 5.669 6.707 1.00 94.25 88 MET A CA 1
ATOM 686 C C . MET A 1 88 ? 5.263 5.189 7.607 1.00 94.25 88 MET A C 1
ATOM 688 O O . MET A 1 88 ? 5.062 4.344 8.479 1.00 94.25 88 MET A O 1
ATOM 692 N N . ARG A 1 89 ? 6.462 5.775 7.485 1.00 94.19 89 ARG A N 1
ATOM 693 C CA . ARG A 1 89 ? 7.584 5.453 8.385 1.00 94.19 89 ARG A CA 1
ATOM 694 C C . ARG A 1 89 ? 7.314 5.887 9.824 1.00 94.19 89 ARG A C 1
ATOM 696 O O . ARG A 1 89 ? 7.750 5.208 10.749 1.00 94.19 89 ARG A O 1
ATOM 703 N N . SER A 1 90 ? 6.608 6.999 10.031 1.00 93.25 90 SER A N 1
ATOM 704 C CA . SER A 1 90 ? 6.206 7.429 11.372 1.00 93.25 90 SER A CA 1
ATOM 705 C C . SER A 1 90 ? 5.159 6.506 11.986 1.00 93.25 90 SER A C 1
ATOM 707 O O . SER A 1 90 ? 5.261 6.178 13.164 1.00 93.25 90 SER A O 1
ATOM 709 N N . ALA A 1 91 ? 4.191 6.052 11.194 1.00 93.50 91 ALA A N 1
ATOM 710 C CA . ALA A 1 91 ? 3.224 5.045 11.612 1.00 93.50 91 ALA A CA 1
ATOM 711 C C . ALA A 1 91 ? 3.915 3.729 12.006 1.00 93.50 91 ALA A C 1
ATOM 713 O O . ALA A 1 91 ? 3.694 3.218 13.099 1.00 93.50 91 ALA A O 1
ATOM 714 N N . ASN A 1 92 ? 4.857 3.243 11.188 1.00 95.31 92 ASN A N 1
ATOM 715 C CA . ASN A 1 92 ? 5.641 2.049 11.517 1.00 95.31 92 ASN A CA 1
ATOM 716 C C . ASN A 1 92 ? 6.422 2.192 12.832 1.00 95.31 92 ASN A C 1
ATOM 718 O O . ASN A 1 92 ? 6.513 1.232 13.587 1.00 95.31 92 ASN A O 1
ATOM 722 N N . ARG A 1 93 ? 6.971 3.379 13.138 1.00 94.44 93 ARG A N 1
ATOM 723 C CA . ARG A 1 93 ? 7.636 3.621 14.432 1.00 94.44 93 ARG A CA 1
ATOM 724 C C . ARG A 1 93 ? 6.675 3.512 15.618 1.00 94.44 93 ARG A C 1
ATOM 726 O O . ARG A 1 93 ? 7.081 2.984 16.644 1.00 94.44 93 ARG A O 1
ATOM 733 N N . GLN A 1 94 ? 5.437 3.985 15.479 1.00 93.81 94 GLN A N 1
ATOM 734 C CA . GLN A 1 94 ? 4.427 3.910 16.544 1.00 93.81 94 GLN A CA 1
ATOM 735 C C . GLN A 1 94 ? 3.989 2.463 16.795 1.00 93.81 94 GLN A C 1
ATOM 737 O O . GLN A 1 94 ? 3.990 2.016 17.940 1.00 93.81 94 GLN A O 1
ATOM 742 N N . ILE A 1 95 ? 3.750 1.695 15.727 1.00 94.69 95 ILE A N 1
ATOM 743 C CA . ILE A 1 95 ? 3.494 0.250 15.821 1.00 94.69 95 ILE A CA 1
ATOM 744 C C . ILE A 1 95 ? 4.673 -0.468 16.483 1.00 94.69 95 ILE A C 1
ATOM 746 O O . ILE A 1 95 ? 4.486 -1.233 17.427 1.00 94.69 95 ILE A O 1
ATOM 750 N N . ARG A 1 96 ? 5.902 -0.186 16.036 1.00 94.31 96 ARG A N 1
ATOM 751 C CA . ARG A 1 96 ? 7.112 -0.770 16.621 1.00 94.31 96 ARG A CA 1
ATOM 752 C C . ARG A 1 96 ? 7.229 -0.461 18.113 1.00 94.31 96 ARG A C 1
ATOM 754 O O . ARG A 1 96 ? 7.469 -1.381 18.883 1.00 94.31 96 ARG A O 1
ATOM 761 N N . SER A 1 97 ? 7.014 0.792 18.520 1.00 92.25 97 SER A N 1
ATOM 762 C CA . SER A 1 97 ? 7.074 1.193 19.932 1.00 92.25 97 SER A CA 1
ATOM 763 C C . SER A 1 97 ? 6.025 0.461 20.778 1.00 92.25 97 SER A C 1
ATOM 765 O O . SER A 1 97 ? 6.335 -0.014 21.866 1.00 92.25 97 SER A O 1
ATOM 767 N N . SER A 1 98 ? 4.810 0.260 20.261 1.00 91.38 98 SER A N 1
ATOM 768 C CA . SER A 1 98 ? 3.800 -0.570 20.933 1.00 91.38 98 SER A CA 1
ATOM 769 C C . SER A 1 98 ? 4.229 -2.031 21.096 1.00 91.38 98 SER A C 1
ATOM 771 O O . SER A 1 98 ? 3.939 -2.642 22.124 1.00 91.38 98 SER A O 1
ATOM 773 N N . LEU A 1 99 ? 4.926 -2.595 20.106 1.00 92.31 99 LEU A N 1
ATOM 774 C CA . LEU A 1 99 ? 5.409 -3.981 20.121 1.00 92.31 99 LEU A CA 1
ATOM 775 C C . LEU A 1 99 ? 6.688 -4.186 20.955 1.00 92.31 99 LEU A C 1
ATOM 777 O O . LEU A 1 99 ? 7.075 -5.330 21.194 1.00 92.31 99 LEU A O 1
ATOM 781 N N . GLU A 1 100 ? 7.336 -3.117 21.429 1.00 91.19 100 GLU A N 1
ATOM 782 C CA . GLU A 1 100 ? 8.428 -3.208 22.413 1.00 91.19 100 GLU A CA 1
ATOM 783 C C . GLU A 1 100 ? 7.907 -3.630 23.799 1.00 91.19 100 GLU A C 1
ATOM 785 O O . GLU A 1 100 ? 8.637 -4.239 24.583 1.00 91.19 100 GLU A O 1
ATOM 790 N N . ASN A 1 101 ? 6.623 -3.391 24.092 1.00 87.69 101 ASN A N 1
ATOM 791 C CA . ASN A 1 101 ? 5.972 -3.923 25.284 1.00 87.69 101 ASN A CA 1
ATOM 792 C C . ASN A 1 101 ? 5.667 -5.422 25.110 1.00 87.69 101 ASN A C 1
ATOM 794 O O . ASN A 1 101 ? 4.834 -5.808 24.289 1.00 87.69 101 ASN A O 1
ATOM 798 N N . ILE A 1 102 ? 6.290 -6.266 25.941 1.00 85.38 102 ILE A N 1
ATOM 799 C CA . ILE A 1 102 ? 6.162 -7.735 25.884 1.00 85.38 102 ILE A CA 1
ATOM 800 C C . ILE A 1 102 ? 4.697 -8.186 25.953 1.00 85.38 102 ILE A C 1
ATOM 802 O O . ILE A 1 102 ? 4.268 -9.008 25.148 1.00 85.38 102 ILE A O 1
ATOM 806 N N . SER A 1 103 ? 3.902 -7.599 26.852 1.00 87.19 103 SER A N 1
ATOM 807 C CA . SER A 1 103 ? 2.496 -7.987 27.020 1.00 87.19 103 SER A CA 1
ATOM 808 C C . SER A 1 103 ? 1.631 -7.662 25.799 1.00 87.19 103 SER A C 1
ATOM 810 O O . SER A 1 103 ? 0.640 -8.347 25.556 1.00 87.19 103 SER A O 1
ATOM 812 N N . MET A 1 104 ? 1.993 -6.632 25.026 1.00 89.75 104 MET A N 1
ATOM 813 C CA . MET A 1 104 ? 1.341 -6.328 23.749 1.00 89.75 104 MET A CA 1
ATOM 814 C C . MET A 1 104 ? 1.836 -7.272 22.661 1.00 89.75 104 MET A C 1
ATOM 816 O O . MET A 1 104 ? 1.023 -7.852 21.944 1.00 89.75 104 MET A O 1
ATOM 820 N N . LYS A 1 105 ? 3.151 -7.491 22.579 1.00 90.62 105 LYS A N 1
ATOM 821 C CA . LYS A 1 105 ? 3.766 -8.391 21.598 1.00 90.62 105 LYS A CA 1
ATOM 822 C C . LYS A 1 105 ? 3.193 -9.810 21.650 1.00 90.62 105 LYS A C 1
ATOM 824 O O . LYS A 1 105 ? 2.966 -10.400 20.603 1.00 90.62 105 LYS A O 1
ATOM 829 N N . GLU A 1 106 ? 2.930 -10.339 22.842 1.00 91.81 106 GLU A N 1
ATOM 830 C CA . GLU A 1 106 ? 2.355 -11.682 23.023 1.00 91.81 106 GLU A CA 1
ATOM 831 C C . GLU A 1 106 ? 0.863 -11.767 22.664 1.00 91.81 106 GLU A C 1
ATOM 833 O O . GLU A 1 106 ? 0.363 -12.847 22.356 1.00 91.81 106 GLU A O 1
ATOM 838 N N . LYS A 1 107 ? 0.135 -10.644 22.697 1.00 93.06 107 LYS A N 1
ATOM 839 C CA . LYS A 1 107 ? -1.304 -10.598 22.388 1.00 93.06 107 LYS A CA 1
ATOM 840 C C . LYS A 1 107 ? -1.599 -10.386 20.909 1.00 93.06 107 LYS A C 1
ATOM 842 O O . LYS A 1 107 ? -2.674 -10.770 20.454 1.00 93.06 107 LYS A O 1
ATOM 847 N N . VAL A 1 108 ? -0.699 -9.719 20.192 1.00 95.75 108 VAL A N 1
ATOM 848 C CA . VAL A 1 108 ? -0.909 -9.254 18.819 1.00 95.75 108 VAL A CA 1
ATOM 849 C C . VAL A 1 108 ? -0.498 -10.334 17.820 1.00 95.75 108 VAL A C 1
ATOM 851 O O . VAL A 1 108 ? 0.662 -10.738 17.769 1.00 95.75 108 VAL A O 1
ATOM 854 N N . ASN A 1 109 ? -1.437 -10.765 16.974 1.00 97.00 109 ASN A N 1
ATOM 855 C CA . ASN A 1 109 ? -1.145 -11.682 15.874 1.00 97.00 109 ASN A CA 1
ATOM 856 C C . ASN A 1 109 ? -0.527 -10.924 14.700 1.00 97.00 109 ASN A C 1
ATOM 858 O O . ASN A 1 109 ? 0.545 -11.300 14.227 1.00 97.00 109 ASN A O 1
ATOM 862 N N . PHE A 1 110 ? -1.154 -9.819 14.294 1.00 97.62 110 PHE A N 1
ATOM 863 C CA . PHE A 1 110 ? -0.728 -9.008 13.154 1.00 97.62 110 PHE A CA 1
ATOM 864 C C . PHE A 1 110 ? -0.793 -7.516 13.460 1.00 97.62 110 PHE A C 1
ATOM 866 O O . PHE A 1 110 ? -1.431 -7.073 14.411 1.00 97.62 110 PHE A O 1
ATOM 873 N N . SER A 1 111 ? -0.155 -6.715 12.629 1.00 97.62 111 SER A N 1
ATOM 874 C CA . SER A 1 111 ? -0.117 -5.268 12.762 1.00 97.62 111 SER A CA 1
ATOM 875 C C . SER A 1 111 ? -0.228 -4.600 11.405 1.00 97.62 111 SER A C 1
ATOM 877 O O . SER A 1 111 ? 0.311 -5.099 10.417 1.00 97.62 111 SER A O 1
ATOM 879 N N . PHE A 1 112 ? -0.950 -3.487 11.332 1.00 98.31 112 PHE A N 1
ATOM 880 C CA . PHE A 1 112 ? -1.136 -2.783 10.072 1.00 98.31 112 PHE A CA 1
ATOM 881 C C . PHE A 1 112 ? -1.371 -1.291 10.248 1.00 98.31 112 PHE A C 1
ATOM 883 O O . PHE A 1 112 ? -1.824 -0.807 11.286 1.00 98.31 112 PHE A O 1
ATOM 890 N N . LEU A 1 113 ? -1.098 -0.567 9.170 1.00 98.25 113 LEU A N 1
ATOM 891 C CA . LEU A 1 113 ? -1.449 0.833 9.015 1.00 98.25 113 LEU A CA 1
ATOM 892 C C . LEU A 1 113 ? -2.793 0.938 8.288 1.00 98.25 113 LEU A C 1
ATOM 894 O O . LEU A 1 113 ? -2.930 0.465 7.159 1.00 98.25 113 LEU A O 1
ATOM 898 N N . LEU A 1 114 ? -3.766 1.591 8.918 1.00 98.06 114 LEU A N 1
ATOM 899 C CA . LEU A 1 114 ? -4.980 2.079 8.272 1.00 98.06 114 LEU A CA 1
ATOM 900 C C . LEU A 1 114 ? -4.718 3.483 7.713 1.00 98.06 114 LEU A C 1
ATOM 902 O O . LEU A 1 114 ? -4.640 4.462 8.458 1.00 98.06 114 LEU A O 1
ATOM 906 N N . PHE A 1 115 ? -4.585 3.588 6.393 1.00 96.94 115 PHE A N 1
ATOM 907 C CA . PHE A 1 115 ? -4.381 4.854 5.694 1.00 96.94 115 PHE A CA 1
ATOM 908 C C . PHE A 1 115 ? -5.685 5.323 5.045 1.00 96.94 115 PHE A C 1
ATOM 910 O O . PHE A 1 115 ? -6.148 4.746 4.062 1.00 96.94 115 PHE A O 1
ATOM 917 N N . ILE A 1 116 ? -6.263 6.395 5.576 1.00 95.06 116 ILE A N 1
ATOM 918 C CA . ILE A 1 116 ? -7.540 6.960 5.143 1.00 95.06 116 ILE A CA 1
ATOM 919 C C . ILE A 1 116 ? -7.268 8.172 4.252 1.00 95.06 116 ILE A C 1
ATOM 921 O O . ILE A 1 116 ? -6.722 9.179 4.704 1.00 95.06 116 ILE A O 1
ATOM 925 N N . ASN A 1 117 ? -7.674 8.092 2.989 1.00 91.62 117 ASN A N 1
ATOM 926 C CA . ASN A 1 117 ? -7.672 9.203 2.047 1.00 91.62 117 ASN A CA 1
ATOM 927 C C . ASN A 1 117 ? -9.069 9.823 1.968 1.00 91.62 117 ASN A C 1
ATOM 929 O O . ASN A 1 117 ? -10.022 9.210 1.480 1.00 91.62 117 ASN A O 1
ATOM 933 N N . SER A 1 118 ? -9.156 11.071 2.408 1.00 88.06 118 SER A N 1
ATOM 934 C CA . SER A 1 118 ? -10.368 11.883 2.438 1.00 88.06 118 SER A CA 1
ATOM 935 C C . SER A 1 118 ? -10.161 13.137 1.588 1.00 88.06 118 SER A C 1
ATOM 937 O O . SER A 1 118 ? -10.065 14.259 2.088 1.00 88.06 118 SER A O 1
ATOM 939 N N . SER A 1 119 ? -10.001 12.943 0.282 1.00 84.06 119 SER A N 1
ATOM 940 C CA . SER A 1 119 ? -9.701 14.026 -0.650 1.00 84.06 119 SER A CA 1
ATOM 941 C C . SER A 1 119 ? -10.214 13.719 -2.053 1.00 84.06 119 SER A C 1
ATOM 943 O O . SER A 1 119 ? -10.409 12.563 -2.429 1.00 84.06 119 SER A O 1
ATOM 945 N N . TYR A 1 120 ? -10.384 14.761 -2.865 1.00 81.81 120 TYR A N 1
ATOM 946 C CA . TYR A 1 120 ? -10.822 14.623 -4.256 1.00 81.81 120 TYR A CA 1
ATOM 947 C C . TYR A 1 120 ? -9.799 13.870 -5.134 1.00 81.81 120 TYR A C 1
ATOM 949 O O . TYR A 1 120 ? -10.168 13.307 -6.161 1.00 81.81 120 TYR A O 1
ATOM 957 N N . ASP A 1 121 ? -8.525 13.824 -4.731 1.00 81.38 121 ASP A N 1
ATOM 958 C CA . ASP A 1 121 ? -7.428 13.114 -5.402 1.00 81.38 121 ASP A CA 1
ATOM 959 C C . ASP A 1 121 ? -7.065 11.762 -4.748 1.00 81.38 121 ASP A C 1
ATOM 961 O O . ASP A 1 121 ? -5.997 11.194 -5.00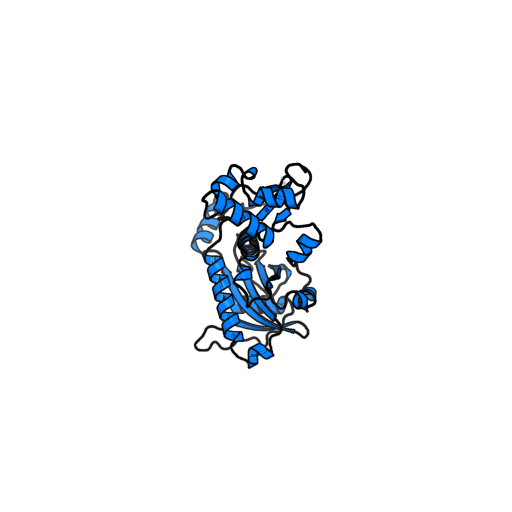0 1.00 81.38 121 ASP A O 1
ATOM 965 N N . ALA A 1 122 ? -7.947 11.219 -3.899 1.00 87.19 122 ALA A N 1
ATOM 966 C CA . ALA A 1 122 ? -7.704 9.991 -3.139 1.00 87.19 122 ALA A CA 1
ATOM 967 C C . ALA A 1 122 ? -7.300 8.796 -4.022 1.00 87.19 122 ALA A C 1
ATOM 969 O O . ALA A 1 122 ? -6.452 7.989 -3.636 1.00 87.19 122 ALA A O 1
ATOM 970 N N . THR A 1 123 ? -7.875 8.676 -5.222 1.00 85.62 123 THR A N 1
ATOM 971 C CA . THR A 1 123 ? -7.541 7.606 -6.176 1.00 85.62 123 THR A CA 1
ATOM 972 C C . THR A 1 123 ? -6.095 7.699 -6.651 1.00 85.62 123 THR A C 1
ATOM 974 O O . THR A 1 123 ? -5.388 6.690 -6.631 1.00 85.62 123 THR A O 1
ATOM 977 N N . LEU A 1 124 ? -5.640 8.896 -7.025 1.00 84.44 124 LEU A N 1
ATOM 978 C CA . LEU A 1 124 ? -4.266 9.138 -7.457 1.00 84.44 124 LEU A CA 1
ATOM 979 C C . LEU A 1 124 ? -3.278 8.893 -6.312 1.00 84.44 124 LEU A C 1
ATOM 981 O O . LEU A 1 124 ? -2.284 8.190 -6.490 1.00 84.44 124 LEU A O 1
ATOM 985 N N . ARG A 1 125 ? -3.592 9.389 -5.110 1.00 87.50 125 ARG A N 1
ATOM 986 C CA . ARG A 1 125 ? -2.769 9.160 -3.915 1.00 87.50 125 ARG A CA 1
ATOM 987 C C . ARG A 1 125 ? -2.668 7.683 -3.554 1.00 87.50 125 ARG A C 1
ATOM 989 O O . ARG A 1 125 ? -1.585 7.203 -3.240 1.00 87.50 125 ARG A O 1
ATOM 996 N N . ARG A 1 126 ? -3.767 6.937 -3.644 1.00 90.88 126 ARG A N 1
ATOM 997 C CA . ARG A 1 126 ? -3.754 5.481 -3.461 1.00 90.88 126 ARG A CA 1
ATOM 998 C C . ARG A 1 126 ? -2.813 4.800 -4.453 1.00 90.88 126 ARG A C 1
ATOM 1000 O O . ARG A 1 126 ? -2.042 3.937 -4.044 1.00 90.88 126 ARG A O 1
ATOM 1007 N N . GLU A 1 127 ? -2.848 5.175 -5.733 1.00 89.88 127 GLU A N 1
ATOM 1008 C CA . GLU A 1 127 ? -1.910 4.629 -6.722 1.00 89.88 127 GLU A CA 1
ATOM 1009 C C . GLU A 1 127 ? -0.454 4.969 -6.380 1.00 89.88 127 GLU A C 1
ATOM 1011 O O . GLU A 1 127 ? 0.399 4.088 -6.469 1.00 89.88 127 GLU A O 1
ATOM 1016 N N . GLN A 1 128 ? -0.170 6.197 -5.933 1.00 88.19 128 GLN A N 1
ATOM 1017 C CA . GLN A 1 128 ? 1.165 6.600 -5.472 1.00 88.19 128 GLN A CA 1
ATOM 1018 C C . GLN A 1 128 ? 1.634 5.761 -4.279 1.00 88.19 128 GLN A C 1
ATOM 1020 O O . GLN A 1 128 ? 2.746 5.240 -4.311 1.00 88.19 128 GLN A O 1
ATOM 1025 N N . ILE A 1 129 ? 0.780 5.568 -3.266 1.00 92.81 129 ILE A N 1
ATOM 1026 C CA . ILE A 1 129 ? 1.089 4.729 -2.100 1.00 92.81 129 ILE A CA 1
ATOM 1027 C C . ILE A 1 129 ? 1.422 3.308 -2.559 1.00 92.81 129 ILE A C 1
ATOM 1029 O O . ILE A 1 129 ? 2.480 2.796 -2.215 1.00 92.81 129 ILE A O 1
ATOM 1033 N N . ILE A 1 130 ? 0.579 2.685 -3.390 1.00 95.00 130 ILE A N 1
ATOM 1034 C CA . ILE A 1 130 ? 0.826 1.329 -3.912 1.00 95.00 130 ILE A CA 1
ATOM 1035 C C . ILE A 1 130 ? 2.141 1.278 -4.709 1.00 95.00 130 ILE A C 1
ATOM 1037 O O . ILE A 1 130 ? 2.901 0.316 -4.588 1.00 95.00 130 ILE A O 1
ATOM 1041 N N . ASN A 1 131 ? 2.435 2.305 -5.512 1.00 92.56 131 ASN A N 1
ATOM 1042 C CA . ASN A 1 131 ? 3.688 2.386 -6.260 1.00 92.56 131 ASN A CA 1
ATOM 1043 C C . ASN A 1 131 ? 4.907 2.459 -5.333 1.00 92.56 131 ASN A C 1
ATOM 1045 O O . ASN A 1 131 ? 5.888 1.758 -5.571 1.00 92.56 131 ASN A O 1
ATOM 1049 N N . GLU A 1 132 ? 4.847 3.252 -4.265 1.00 92.50 132 GLU A N 1
ATOM 1050 C CA . GLU A 1 132 ? 5.925 3.361 -3.277 1.00 92.50 132 GLU A CA 1
ATOM 1051 C C . GLU A 1 132 ? 6.096 2.078 -2.464 1.00 92.50 132 GLU A C 1
ATOM 1053 O O . GLU A 1 132 ? 7.217 1.583 -2.331 1.00 92.50 132 GLU A O 1
ATOM 1058 N N . LEU A 1 133 ? 4.997 1.513 -1.954 1.00 96.00 133 LEU A N 1
ATOM 1059 C CA . LEU A 1 133 ? 4.998 0.304 -1.126 1.00 96.00 133 LEU A CA 1
ATOM 1060 C C . LEU A 1 133 ? 5.770 -0.832 -1.786 1.00 96.00 133 LEU A C 1
ATOM 1062 O O . LEU A 1 133 ? 6.629 -1.446 -1.150 1.00 96.00 133 LEU A O 1
ATOM 1066 N N . TYR A 1 134 ? 5.519 -1.036 -3.076 1.00 96.25 134 TYR A N 1
ATOM 1067 C CA . TYR A 1 134 ? 6.052 -2.163 -3.828 1.00 96.25 134 TYR A CA 1
ATOM 1068 C C . TYR A 1 134 ? 7.174 -1.810 -4.804 1.00 96.25 134 TYR A C 1
ATOM 1070 O O . TYR A 1 134 ? 7.638 -2.681 -5.541 1.00 96.25 134 TYR A O 1
ATOM 1078 N N . GLY A 1 135 ? 7.582 -0.539 -4.868 1.00 93.69 135 GLY A N 1
ATOM 1079 C CA . GLY A 1 135 ? 8.486 -0.067 -5.914 1.00 93.69 135 GLY A CA 1
ATOM 1080 C C . GLY A 1 135 ? 7.927 -0.342 -7.313 1.00 93.69 135 GLY A C 1
ATOM 1081 O O . GLY A 1 135 ? 8.665 -0.740 -8.212 1.00 93.69 135 GLY A O 1
ATOM 1082 N N . LYS A 1 136 ? 6.609 -0.214 -7.474 1.00 93.75 136 LYS A N 1
ATOM 1083 C CA . LYS A 1 136 ? 5.869 -0.673 -8.649 1.00 93.75 136 LYS A CA 1
ATOM 1084 C C . LYS A 1 136 ? 5.919 0.354 -9.774 1.00 93.75 136 LYS A C 1
ATOM 1086 O O . LYS A 1 136 ? 5.690 1.543 -9.558 1.00 93.75 136 LYS A O 1
ATOM 1091 N N . VAL A 1 137 ? 6.102 -0.138 -10.992 1.00 91.88 137 VAL A N 1
ATOM 1092 C CA . VAL A 1 137 ? 5.776 0.575 -12.238 1.00 91.88 137 VAL A CA 1
ATOM 1093 C C . VAL A 1 137 ? 4.834 -0.291 -13.066 1.00 91.88 137 VAL A C 1
ATOM 1095 O O . VAL A 1 137 ? 4.708 -1.478 -12.787 1.00 91.88 137 VAL A O 1
ATOM 1098 N N . ASN A 1 138 ? 4.171 0.254 -14.087 1.00 91.81 138 ASN A N 1
ATOM 1099 C CA . ASN A 1 138 ? 3.513 -0.604 -15.076 1.00 91.81 138 ASN A CA 1
ATOM 1100 C C . ASN A 1 138 ? 4.399 -0.718 -16.312 1.00 91.81 138 ASN A C 1
ATOM 1102 O O . ASN A 1 138 ? 5.051 0.249 -16.695 1.00 91.81 138 ASN A O 1
ATOM 1106 N N . LEU A 1 139 ? 4.410 -1.890 -16.934 1.00 91.62 139 LEU A N 1
ATOM 1107 C CA . LEU A 1 139 ? 5.115 -2.173 -18.175 1.00 91.62 139 LEU A CA 1
ATOM 1108 C C . LEU A 1 139 ? 4.111 -2.615 -19.237 1.00 91.62 139 LEU A C 1
ATOM 1110 O O . LEU A 1 139 ? 3.176 -3.366 -18.947 1.00 91.62 139 LEU A O 1
ATOM 1114 N N . ILE A 1 140 ? 4.326 -2.189 -20.474 1.00 91.25 140 ILE A N 1
ATOM 1115 C CA . ILE A 1 140 ? 3.630 -2.716 -21.652 1.00 91.25 140 ILE A CA 1
ATOM 1116 C C . ILE A 1 140 ? 4.599 -3.557 -22.474 1.00 91.25 140 ILE A C 1
ATOM 1118 O O . ILE A 1 140 ? 5.794 -3.273 -22.514 1.00 91.25 140 ILE A O 1
ATOM 1122 N N . ASP A 1 141 ? 4.077 -4.595 -23.121 1.00 90.50 141 ASP A N 1
ATOM 1123 C CA . ASP A 1 141 ? 4.813 -5.347 -24.133 1.00 90.50 141 ASP A CA 1
ATOM 1124 C C . ASP A 1 141 ? 4.549 -4.696 -25.490 1.00 90.50 141 ASP A C 1
ATOM 1126 O O . ASP A 1 141 ? 3.435 -4.761 -26.005 1.00 90.50 141 ASP A O 1
ATOM 1130 N N . PHE A 1 142 ? 5.551 -4.030 -26.059 1.00 84.50 142 PHE A N 1
ATOM 1131 C CA . PHE A 1 142 ? 5.395 -3.263 -27.300 1.00 84.50 142 PHE A CA 1
ATOM 1132 C C . PHE A 1 142 ? 4.978 -4.135 -28.489 1.00 84.50 142 PHE A C 1
ATOM 1134 O O . PHE A 1 142 ? 4.339 -3.651 -29.425 1.00 84.50 142 PHE A O 1
ATOM 1141 N N . ASN A 1 143 ? 5.332 -5.421 -28.454 1.00 85.19 143 ASN A N 1
ATOM 1142 C CA . ASN A 1 143 ? 4.983 -6.363 -29.510 1.00 85.19 143 ASN A CA 1
ATOM 1143 C C . ASN A 1 143 ? 3.538 -6.863 -29.389 1.00 85.19 143 ASN A C 1
ATOM 1145 O O . ASN A 1 143 ? 2.988 -7.377 -30.363 1.00 85.19 143 ASN A O 1
ATOM 1149 N N . ASP A 1 144 ? 2.903 -6.690 -28.229 1.00 82.38 144 ASP A N 1
ATOM 1150 C CA . ASP A 1 144 ? 1.543 -7.147 -27.973 1.00 82.38 144 ASP A CA 1
ATOM 1151 C C . ASP A 1 144 ? 0.573 -5.967 -27.861 1.00 82.38 144 ASP A C 1
ATOM 1153 O O . ASP A 1 144 ? 0.210 -5.505 -26.778 1.00 82.38 144 ASP A O 1
ATOM 1157 N N . LYS A 1 145 ? 0.109 -5.502 -29.027 1.00 67.31 145 LYS A N 1
ATOM 1158 C CA . LYS A 1 145 ? -0.827 -4.371 -29.162 1.00 67.31 145 LYS A CA 1
ATOM 1159 C C . LYS A 1 145 ? -2.177 -4.587 -28.466 1.00 67.31 145 LYS A C 1
ATOM 1161 O O . LYS A 1 145 ? -2.919 -3.624 -28.299 1.00 67.31 145 LYS A O 1
ATOM 1166 N N . ASN A 1 146 ? -2.499 -5.822 -28.081 1.00 67.00 146 ASN A N 1
ATOM 1167 C CA . ASN A 1 146 ? -3.778 -6.180 -27.472 1.00 67.00 146 ASN A CA 1
ATOM 1168 C C . ASN A 1 146 ? -3.682 -6.373 -25.952 1.00 67.00 146 ASN A C 1
ATOM 1170 O O . ASN A 1 146 ? -4.709 -6.594 -25.306 1.00 67.00 146 ASN A O 1
ATOM 1174 N N . LYS A 1 147 ? -2.484 -6.300 -25.354 1.00 71.69 147 LYS A N 1
ATOM 1175 C CA . LYS A 1 147 ? -2.316 -6.449 -23.905 1.00 71.69 147 LYS A CA 1
ATOM 1176 C C . LYS A 1 147 ? -2.233 -5.104 -23.194 1.00 71.69 147 LYS A C 1
ATOM 1178 O O . LYS A 1 147 ? -1.418 -4.245 -23.512 1.00 71.69 147 LYS A O 1
ATOM 1183 N N . ALA A 1 148 ? -3.059 -4.974 -22.158 1.00 82.00 148 ALA A N 1
ATOM 1184 C CA . ALA A 1 148 ? -2.984 -3.878 -21.205 1.00 82.00 148 ALA A CA 1
ATOM 1185 C C . ALA A 1 148 ? -1.643 -3.877 -20.449 1.00 82.00 148 ALA A C 1
ATOM 1187 O O . ALA A 1 148 ? -0.989 -4.916 -20.303 1.00 82.00 148 ALA A O 1
ATOM 1188 N N . ALA A 1 149 ? -1.271 -2.704 -19.930 1.00 88.38 149 ALA A N 1
ATOM 1189 C CA . ALA A 1 149 ? -0.120 -2.556 -19.049 1.00 88.38 149 ALA A CA 1
ATOM 1190 C C . ALA A 1 149 ? -0.242 -3.481 -17.830 1.00 88.38 149 ALA A C 1
ATOM 1192 O O . ALA A 1 149 ? -1.312 -3.594 -17.228 1.00 88.38 149 ALA A O 1
ATOM 1193 N N . ARG A 1 150 ? 0.865 -4.127 -17.466 1.00 92.19 150 ARG A N 1
ATOM 1194 C CA . ARG A 1 150 ? 0.965 -5.025 -16.311 1.00 92.19 150 ARG A CA 1
ATOM 1195 C C . ARG A 1 150 ? 1.885 -4.430 -15.255 1.00 92.19 150 ARG A C 1
ATOM 1197 O O . ARG A 1 150 ? 2.863 -3.781 -15.625 1.00 92.19 150 ARG A O 1
ATOM 1204 N N . PRO A 1 151 ? 1.624 -4.653 -13.963 1.00 94.69 151 PRO A N 1
ATOM 1205 C CA . PRO A 1 151 ? 2.525 -4.197 -12.920 1.00 94.69 151 PRO A CA 1
ATOM 1206 C C . PRO A 1 151 ? 3.875 -4.925 -12.997 1.00 94.69 151 PRO A C 1
ATOM 1208 O O . PRO A 1 151 ? 3.953 -6.106 -13.333 1.00 94.69 151 PRO A O 1
ATOM 1211 N N . CYS A 1 152 ? 4.940 -4.201 -12.677 1.00 96.19 152 CYS A N 1
ATOM 1212 C CA . CYS A 1 152 ? 6.263 -4.721 -12.384 1.00 96.19 152 CYS A CA 1
ATOM 1213 C C . CYS A 1 152 ? 6.637 -4.291 -10.972 1.00 96.19 152 CYS A C 1
ATOM 1215 O O . CYS A 1 152 ? 6.786 -3.095 -10.705 1.00 96.19 152 CYS A O 1
ATOM 1217 N N . TYR A 1 153 ? 6.767 -5.265 -10.084 1.00 97.31 153 TYR A N 1
ATOM 1218 C CA . TYR A 1 153 ? 7.139 -5.066 -8.692 1.00 97.31 153 TYR A CA 1
ATOM 1219 C C . TYR A 1 153 ? 8.655 -5.017 -8.522 1.00 97.31 153 TYR A C 1
ATOM 1221 O O . TYR A 1 153 ? 9.397 -5.508 -9.373 1.00 97.31 153 TYR A O 1
ATOM 1229 N N . GLU A 1 154 ? 9.107 -4.386 -7.437 1.00 95.31 154 GLU A N 1
ATOM 1230 C CA . GLU A 1 154 ? 10.533 -4.201 -7.125 1.00 95.31 154 GLU A CA 1
ATOM 1231 C C . GLU A 1 154 ? 11.334 -3.498 -8.230 1.00 95.31 154 GLU A C 1
ATOM 1233 O O . GLU A 1 154 ? 12.561 -3.572 -8.277 1.00 95.31 154 GLU A O 1
ATOM 1238 N N . TYR A 1 155 ? 10.635 -2.775 -9.108 1.00 93.56 155 TYR A N 1
ATOM 1239 C CA . TYR A 1 155 ? 11.256 -2.004 -10.172 1.00 93.56 155 TYR A CA 1
ATOM 1240 C C . TYR A 1 155 ? 12.026 -0.806 -9.622 1.00 93.56 155 TYR A C 1
ATOM 1242 O O . TYR A 1 155 ? 13.111 -0.469 -10.091 1.00 93.56 155 TYR A O 1
ATOM 1250 N N . ASN A 1 156 ? 11.449 -0.168 -8.609 1.00 90.25 156 ASN A N 1
ATOM 1251 C CA . ASN A 1 156 ? 12.082 0.813 -7.741 1.00 90.25 156 ASN A CA 1
ATOM 1252 C C . ASN A 1 156 ? 12.260 0.208 -6.343 1.00 90.25 156 ASN A C 1
ATOM 1254 O O . ASN A 1 156 ? 11.766 -0.881 -6.061 1.00 90.25 156 ASN A O 1
ATOM 1258 N N . HIS A 1 157 ? 12.922 0.928 -5.437 1.00 89.19 157 HIS A N 1
ATOM 1259 C CA . HIS A 1 157 ? 13.090 0.477 -4.055 1.00 89.19 157 HIS A CA 1
ATOM 1260 C C . HIS A 1 157 ? 11.738 0.391 -3.318 1.00 89.19 157 HIS A C 1
ATOM 1262 O O . HIS A 1 157 ? 11.132 1.436 -3.071 1.00 89.19 157 HIS A O 1
ATOM 1268 N N . PRO A 1 158 ? 11.278 -0.810 -2.917 1.00 93.38 158 PRO A N 1
ATOM 1269 C CA . PRO A 1 158 ? 9.999 -0.971 -2.231 1.00 93.38 158 PRO A CA 1
ATOM 1270 C C . PRO A 1 158 ? 10.051 -0.390 -0.822 1.00 93.38 158 PRO A C 1
ATOM 1272 O O . PRO A 1 158 ? 10.950 -0.716 -0.037 1.00 93.38 158 PRO A O 1
ATOM 1275 N N . LEU A 1 159 ? 9.073 0.444 -0.471 1.00 95.12 159 LEU A N 1
ATOM 1276 C CA . LEU A 1 159 ? 8.984 1.025 0.864 1.00 95.12 159 LEU A CA 1
ATOM 1277 C C . LEU A 1 159 ? 8.686 -0.035 1.928 1.00 95.12 159 LEU A C 1
ATOM 1279 O O . LEU A 1 159 ? 9.166 0.111 3.052 1.00 95.12 159 LEU A O 1
ATOM 1283 N N . PHE A 1 160 ? 7.985 -1.120 1.588 1.00 96.44 160 PHE A N 1
ATOM 1284 C CA . PHE A 1 160 ? 7.704 -2.200 2.536 1.00 96.44 160 PHE A CA 1
ATOM 1285 C C . PHE A 1 160 ? 8.969 -2.820 3.160 1.00 96.44 160 PHE A C 1
ATOM 1287 O O . PHE A 1 160 ? 8.930 -3.179 4.335 1.00 96.44 160 PHE A O 1
ATOM 1294 N N . LYS A 1 161 ? 10.129 -2.804 2.472 1.00 94.00 161 LYS A N 1
ATOM 1295 C CA . LYS A 1 161 ? 11.434 -3.202 3.058 1.00 94.00 161 LYS A CA 1
ATOM 1296 C C . LYS A 1 161 ? 11.827 -2.367 4.290 1.00 94.00 161 LYS A C 1
ATOM 1298 O O . LYS A 1 161 ? 12.724 -2.743 5.032 1.00 94.00 161 LYS A O 1
ATOM 1303 N N . ARG A 1 162 ? 11.207 -1.198 4.484 1.00 93.94 162 ARG A N 1
ATOM 1304 C CA . ARG A 1 162 ? 11.453 -0.255 5.590 1.00 93.94 162 ARG A CA 1
ATOM 1305 C C . ARG A 1 162 ? 10.257 -0.119 6.536 1.00 93.94 162 ARG A C 1
ATOM 1307 O O . ARG A 1 162 ? 10.296 0.734 7.424 1.00 93.94 162 ARG A O 1
ATOM 1314 N N . LEU A 1 163 ? 9.204 -0.910 6.329 1.00 95.19 163 LEU A N 1
ATOM 1315 C CA . LEU A 1 163 ? 7.997 -0.960 7.156 1.00 95.19 163 LEU A CA 1
ATOM 1316 C C . LEU A 1 163 ? 7.865 -2.352 7.795 1.00 95.19 163 LEU A C 1
ATOM 1318 O O . LEU A 1 163 ? 6.809 -2.969 7.753 1.00 95.19 163 LEU A O 1
ATOM 1322 N N . GLU A 1 164 ? 8.966 -2.849 8.365 1.00 90.12 164 GLU A N 1
ATOM 1323 C CA . GLU A 1 164 ? 9.107 -4.205 8.926 1.00 90.12 164 GLU A CA 1
ATOM 1324 C C . GLU A 1 164 ? 8.088 -4.548 10.022 1.00 90.12 164 GLU A C 1
ATOM 1326 O O . GLU A 1 164 ? 7.829 -5.714 10.280 1.00 90.12 164 GLU A O 1
ATOM 1331 N N . SER A 1 165 ? 7.516 -3.537 10.679 1.00 94.88 165 SER A N 1
ATOM 1332 C CA . SER A 1 165 ? 6.527 -3.719 11.743 1.00 94.88 165 SER A CA 1
ATOM 1333 C C . SER A 1 165 ? 5.095 -3.661 11.219 1.00 94.88 165 SER A C 1
ATOM 1335 O O . SER A 1 165 ? 4.182 -3.596 12.021 1.00 94.88 165 SER A O 1
ATOM 1337 N N . ASN A 1 166 ? 4.881 -3.612 9.903 1.00 95.88 166 ASN A N 1
ATOM 1338 C CA . ASN A 1 166 ? 3.560 -3.709 9.290 1.00 95.88 166 ASN A CA 1
ATOM 1339 C C . ASN A 1 166 ? 3.468 -5.020 8.513 1.00 95.88 166 ASN A C 1
ATOM 1341 O O . ASN A 1 166 ? 4.240 -5.244 7.583 1.00 95.88 166 ASN A O 1
ATOM 1345 N N . ASP A 1 167 ? 2.482 -5.847 8.836 1.00 97.62 167 ASP A N 1
ATOM 1346 C CA . ASP A 1 167 ? 2.196 -7.089 8.115 1.00 97.62 167 ASP A CA 1
ATOM 1347 C C . ASP A 1 167 ? 1.412 -6.821 6.821 1.00 97.62 167 ASP A C 1
ATOM 1349 O O . ASP A 1 167 ? 1.552 -7.521 5.818 1.00 97.62 167 ASP A O 1
ATOM 1353 N N . PHE A 1 168 ? 0.618 -5.754 6.819 1.00 97.75 168 PHE A N 1
ATOM 1354 C CA . PHE A 1 168 ? -0.068 -5.230 5.647 1.00 97.75 168 PHE A CA 1
ATOM 1355 C C . PHE A 1 168 ? -0.401 -3.752 5.844 1.00 97.75 168 PHE A C 1
ATOM 1357 O O . PHE A 1 168 ? -0.160 -3.164 6.901 1.00 97.75 168 PHE A O 1
ATOM 1364 N N . LEU A 1 169 ? -0.966 -3.143 4.810 1.00 97.94 169 LEU A N 1
ATOM 1365 C CA . LEU A 1 169 ? -1.507 -1.794 4.855 1.00 97.94 169 LEU A CA 1
ATOM 1366 C C . LEU A 1 169 ? -2.930 -1.810 4.300 1.00 97.94 169 LEU A C 1
ATOM 1368 O O . LEU A 1 169 ? -3.178 -2.375 3.235 1.00 97.94 169 LEU A O 1
ATOM 1372 N N . LEU A 1 170 ? -3.863 -1.203 5.026 1.00 98.00 170 LEU A N 1
ATOM 1373 C CA . LEU A 1 170 ? -5.249 -1.042 4.609 1.00 98.00 170 LEU A CA 1
ATOM 1374 C C . LEU A 1 170 ? -5.446 0.392 4.120 1.00 98.00 170 LEU A C 1
ATOM 1376 O O . LEU A 1 170 ? -5.393 1.330 4.912 1.00 98.00 170 LEU A O 1
ATOM 1380 N N . ILE A 1 171 ? -5.656 0.567 2.818 1.00 97.31 171 ILE A N 1
ATOM 1381 C CA . ILE A 1 171 ? -5.944 1.877 2.226 1.00 97.31 171 ILE A CA 1
ATOM 1382 C C . ILE A 1 171 ? -7.448 2.019 2.078 1.00 97.31 171 ILE A C 1
ATOM 1384 O O . ILE A 1 171 ? -8.075 1.187 1.421 1.00 97.31 171 ILE A O 1
ATOM 1388 N N . VAL A 1 172 ? -8.004 3.096 2.622 1.00 95.62 172 VAL A N 1
AT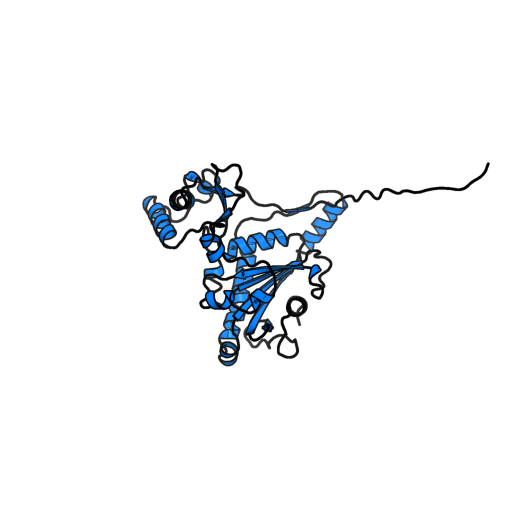OM 1389 C CA . VAL A 1 172 ? -9.416 3.450 2.480 1.00 95.62 172 VAL A CA 1
ATOM 1390 C C . VAL A 1 172 ? -9.538 4.781 1.759 1.00 95.62 172 VAL A C 1
ATOM 1392 O O . VAL A 1 172 ? -8.892 5.755 2.132 1.00 95.62 172 VAL A O 1
ATOM 1395 N N . ASN A 1 173 ? -10.378 4.825 0.732 1.00 93.00 173 ASN A N 1
ATOM 1396 C CA . ASN A 1 173 ? -10.682 6.023 -0.036 1.00 93.00 173 ASN A CA 1
ATOM 1397 C C . ASN A 1 173 ? -12.180 6.306 0.052 1.00 93.00 173 ASN A C 1
ATOM 1399 O O . ASN A 1 173 ? -12.979 5.462 -0.349 1.00 93.00 173 ASN A O 1
ATOM 1403 N N . PHE A 1 174 ? -12.567 7.499 0.494 1.00 89.00 174 PHE A N 1
ATOM 1404 C CA . PHE A 1 174 ? -13.970 7.908 0.414 1.00 89.00 174 PHE A CA 1
ATOM 1405 C C . PHE A 1 174 ? -14.389 8.118 -1.043 1.00 89.00 174 PHE A C 1
ATOM 1407 O O . PHE A 1 174 ? -13.700 8.803 -1.802 1.00 89.00 174 PHE A O 1
ATOM 1414 N N . LEU A 1 175 ? -15.523 7.527 -1.430 1.00 81.38 175 LEU A N 1
ATOM 1415 C CA . LEU A 1 175 ? -16.105 7.702 -2.766 1.00 81.38 175 LEU A CA 1
ATOM 1416 C C . LEU A 1 175 ? -16.717 9.095 -2.917 1.00 81.38 175 LEU A C 1
ATOM 1418 O O . LEU A 1 175 ? -16.657 9.689 -3.993 1.00 81.38 175 LEU A O 1
ATOM 1422 N N . ASN A 1 176 ? -17.245 9.631 -1.817 1.00 78.25 176 ASN A N 1
ATOM 1423 C CA . ASN A 1 176 ? -17.625 11.024 -1.694 1.00 78.25 176 ASN A CA 1
ATOM 1424 C C . ASN A 1 176 ? -16.882 11.661 -0.516 1.00 78.25 176 ASN A C 1
ATOM 1426 O O . ASN A 1 176 ? -17.270 11.492 0.633 1.00 78.25 176 ASN A O 1
ATOM 1430 N N . TYR A 1 177 ? -15.829 12.429 -0.793 1.00 73.75 177 TYR A N 1
ATOM 1431 C CA . TYR A 1 177 ? -15.018 13.042 0.263 1.00 73.75 177 TYR A CA 1
ATOM 1432 C C . TYR A 1 177 ? -15.757 14.135 1.067 1.00 73.75 177 TYR A C 1
ATOM 1434 O O . TYR A 1 177 ? -15.215 14.629 2.052 1.00 73.75 177 TYR A O 1
ATOM 1442 N N . THR A 1 178 ? -16.975 14.531 0.672 1.00 71.31 178 THR A N 1
ATOM 1443 C CA . THR A 1 178 ? -17.825 15.413 1.489 1.00 71.31 178 THR A CA 1
ATOM 1444 C C . THR A 1 178 ? -18.703 14.643 2.477 1.00 71.31 178 THR A C 1
ATOM 1446 O O . THR A 1 178 ? -19.173 15.237 3.443 1.00 71.31 178 THR A O 1
ATOM 1449 N N . ASP A 1 179 ? -18.939 13.348 2.246 1.00 69.19 179 ASP A N 1
ATOM 1450 C CA . ASP A 1 179 ? -19.664 12.460 3.159 1.00 69.19 179 ASP A CA 1
ATOM 1451 C C . ASP A 1 179 ? -18.681 11.482 3.807 1.00 69.19 179 ASP A C 1
ATOM 1453 O O . ASP A 1 179 ? -18.391 10.399 3.301 1.00 69.19 179 ASP A O 1
ATOM 1457 N N . LEU A 1 180 ? -18.124 11.915 4.937 1.00 70.19 180 LEU A N 1
ATOM 1458 C CA . LEU A 1 180 ? -17.086 11.194 5.673 1.00 70.19 180 LEU A CA 1
ATOM 1459 C C . LEU A 1 180 ? -17.659 10.238 6.719 1.00 70.19 180 LEU A C 1
ATOM 1461 O O . LEU A 1 180 ? -17.012 9.970 7.732 1.00 70.19 180 LEU A O 1
ATOM 1465 N N . ASN A 1 181 ? -18.885 9.751 6.525 1.00 72.94 181 ASN A N 1
ATOM 1466 C CA . ASN A 1 181 ? -19.474 8.811 7.463 1.00 72.94 181 ASN A CA 1
ATOM 1467 C C . ASN A 1 181 ? -18.897 7.403 7.250 1.00 72.94 181 ASN A C 1
ATOM 1469 O O . ASN A 1 181 ? -19.249 6.698 6.305 1.00 72.94 181 ASN A O 1
ATOM 1473 N N . GLY A 1 182 ? -18.017 6.983 8.162 1.00 68.06 182 GLY A N 1
ATOM 1474 C CA . GLY A 1 182 ? -17.401 5.657 8.145 1.00 68.06 182 GLY A CA 1
ATOM 1475 C C . GLY A 1 182 ? -18.370 4.507 8.428 1.00 68.06 182 GLY A C 1
ATOM 1476 O O . GLY A 1 182 ? -17.994 3.368 8.186 1.00 68.06 182 GLY A O 1
ATOM 1477 N N . GLY A 1 183 ? -19.598 4.789 8.889 1.00 77.38 183 GLY A N 1
ATOM 1478 C CA . GLY A 1 183 ? -20.620 3.794 9.239 1.00 77.38 183 GLY A CA 1
ATOM 1479 C C . GLY A 1 183 ? -21.354 3.148 8.056 1.00 77.38 183 GLY A C 1
ATOM 1480 O O . GLY A 1 183 ? -22.201 2.280 8.265 1.00 77.38 183 GLY A O 1
ATOM 1481 N N . ASN A 1 184 ? -21.079 3.577 6.820 1.00 85.44 184 ASN A N 1
ATOM 1482 C CA . ASN A 1 184 ? -21.660 2.990 5.614 1.00 85.44 184 ASN A CA 1
ATOM 1483 C C . ASN A 1 184 ? -20.560 2.384 4.733 1.00 85.44 184 ASN A C 1
ATOM 1485 O O . ASN A 1 184 ? -19.717 3.103 4.199 1.00 85.44 184 ASN A O 1
ATOM 1489 N N . ARG A 1 185 ? -20.601 1.062 4.518 1.00 87.06 185 ARG A N 1
ATOM 1490 C CA . ARG A 1 185 ? -19.628 0.348 3.675 1.00 87.06 185 ARG A CA 1
ATOM 1491 C C . ARG A 1 185 ? -19.606 0.854 2.230 1.00 87.06 185 ARG A C 1
ATOM 1493 O O . ARG A 1 185 ? -18.561 0.769 1.590 1.00 87.06 185 ARG A O 1
ATOM 1500 N N . GLU A 1 186 ? -20.720 1.376 1.724 1.00 87.50 186 GLU A N 1
ATOM 1501 C CA . GLU A 1 186 ? -20.825 1.931 0.369 1.00 87.50 186 GLU A CA 1
ATOM 1502 C C . GLU A 1 186 ? -20.232 3.344 0.252 1.00 87.50 186 GLU A C 1
ATOM 1504 O O . GLU A 1 186 ? -20.045 3.832 -0.858 1.00 87.50 186 GLU A O 1
ATOM 1509 N N . ALA A 1 187 ? -19.901 4.008 1.367 1.00 88.06 187 ALA A N 1
ATOM 1510 C CA . ALA A 1 187 ? -19.315 5.351 1.347 1.00 88.06 187 ALA A CA 1
ATOM 1511 C C . ALA A 1 187 ? -17.822 5.352 0.970 1.00 88.06 187 ALA A C 1
ATOM 1513 O O . ALA A 1 187 ? -17.273 6.393 0.593 1.00 88.06 187 ALA A O 1
ATOM 1514 N N . PHE A 1 188 ? -17.152 4.198 1.050 1.00 91.50 188 PHE A N 1
ATOM 1515 C CA . PHE A 1 188 ? -15.718 4.089 0.811 1.00 91.50 188 PHE A CA 1
ATOM 1516 C C . PHE A 1 188 ? -15.315 2.828 0.037 1.00 91.50 188 PHE A C 1
ATOM 1518 O O . PHE A 1 188 ? -15.947 1.774 0.101 1.00 91.50 188 PHE A O 1
ATOM 1525 N N . ASP A 1 189 ? -14.200 2.934 -0.677 1.00 92.44 189 ASP A N 1
ATOM 1526 C CA . ASP A 1 189 ? -13.462 1.810 -1.247 1.00 92.44 189 ASP A CA 1
ATOM 1527 C C . ASP A 1 189 ? -12.278 1.456 -0.338 1.00 92.44 189 ASP A C 1
ATOM 1529 O O . ASP A 1 189 ? -11.679 2.337 0.281 1.00 92.44 189 ASP A O 1
ATOM 1533 N N . ALA A 1 190 ? -11.933 0.173 -0.258 1.00 94.50 190 ALA A N 1
ATOM 1534 C CA . ALA A 1 190 ? -10.893 -0.339 0.625 1.00 94.50 190 ALA A CA 1
ATOM 1535 C C . ALA A 1 190 ? -10.036 -1.397 -0.082 1.00 94.50 190 ALA A C 1
ATOM 1537 O O . ALA A 1 190 ? -10.557 -2.327 -0.702 1.00 94.50 190 ALA A O 1
ATOM 1538 N N . ILE A 1 191 ? -8.713 -1.269 0.036 1.00 97.06 191 ILE A N 1
ATOM 1539 C CA . ILE A 1 191 ? -7.733 -2.193 -0.548 1.00 97.06 191 ILE A CA 1
ATOM 1540 C C . ILE A 1 191 ? -6.723 -2.607 0.515 1.00 97.06 191 ILE A C 1
ATOM 1542 O O . ILE A 1 191 ? -6.155 -1.760 1.206 1.00 97.06 191 ILE A O 1
ATOM 1546 N N . ILE A 1 192 ? -6.451 -3.906 0.592 1.00 97.88 192 ILE A N 1
ATOM 1547 C CA . ILE A 1 192 ? -5.362 -4.460 1.395 1.00 97.88 192 ILE A CA 1
ATOM 1548 C C . ILE A 1 192 ? -4.121 -4.599 0.519 1.00 97.88 192 ILE A C 1
ATOM 1550 O O . ILE A 1 192 ? -4.164 -5.191 -0.557 1.00 97.88 192 ILE A O 1
ATOM 1554 N N . CYS A 1 193 ? -3.004 -4.076 1.002 1.00 98.06 193 CYS A N 1
ATOM 1555 C CA . CYS A 1 193 ? -1.683 -4.241 0.413 1.00 98.06 193 CYS A CA 1
ATOM 1556 C C . CYS A 1 193 ? -0.855 -5.136 1.343 1.00 98.06 193 CYS A C 1
ATOM 1558 O O . CYS A 1 193 ? -0.474 -4.687 2.425 1.00 98.06 193 CYS A O 1
ATOM 1560 N N . LEU A 1 194 ? -0.592 -6.389 0.957 1.00 97.56 194 LEU A N 1
ATOM 1561 C CA . LEU A 1 194 ? 0.221 -7.304 1.768 1.00 97.56 194 LEU A CA 1
ATOM 1562 C C . LEU A 1 194 ? 1.694 -6.896 1.747 1.00 97.56 194 LEU A C 1
ATOM 1564 O O . LEU A 1 194 ? 2.216 -6.543 0.688 1.00 97.56 194 LEU A O 1
ATOM 1568 N N . ASN A 1 195 ? 2.370 -6.975 2.895 1.00 97.62 195 ASN A N 1
ATOM 1569 C CA . ASN A 1 195 ? 3.814 -6.786 2.963 1.00 97.62 195 ASN A CA 1
ATOM 1570 C C . ASN A 1 195 ? 4.532 -8.111 2.660 1.00 97.62 195 ASN A C 1
ATOM 1572 O O . ASN A 1 195 ? 4.611 -8.988 3.517 1.00 97.62 195 ASN A O 1
ATOM 1576 N N . GLN A 1 196 ? 5.118 -8.234 1.466 1.00 95.06 196 GLN A N 1
ATOM 1577 C CA . GLN A 1 196 ? 5.880 -9.427 1.058 1.00 95.06 196 GLN A CA 1
ATOM 1578 C C . GLN A 1 196 ? 7.169 -9.672 1.868 1.00 95.06 196 GLN A C 1
ATOM 1580 O O . GLN A 1 196 ? 7.796 -10.714 1.713 1.00 95.06 196 GLN A O 1
ATOM 1585 N N . TYR A 1 197 ? 7.591 -8.710 2.696 1.00 95.75 197 TYR A N 1
ATOM 1586 C CA . TYR A 1 197 ? 8.766 -8.815 3.567 1.00 95.75 197 TYR A CA 1
ATOM 1587 C C . TYR A 1 197 ? 8.403 -9.059 5.035 1.00 95.75 197 TYR A C 1
ATOM 1589 O O . TYR A 1 197 ? 9.308 -9.125 5.865 1.00 95.75 197 TYR A O 1
ATOM 1597 N N . SER A 1 198 ? 7.112 -9.162 5.376 1.00 95.94 198 SER A N 1
ATOM 1598 C CA . SER A 1 198 ? 6.703 -9.578 6.720 1.00 95.94 198 SER A CA 1
ATOM 1599 C C . SER A 1 198 ? 7.117 -11.033 6.957 1.00 95.94 198 SER A C 1
ATOM 1601 O O . SER A 1 198 ? 6.910 -11.901 6.105 1.00 95.94 198 SER A O 1
ATOM 1603 N N . ASP A 1 199 ? 7.652 -11.321 8.142 1.00 94.88 199 ASP A N 1
ATOM 1604 C CA . ASP A 1 199 ? 7.931 -12.683 8.612 1.00 94.88 199 ASP A CA 1
ATOM 1605 C C . ASP A 1 199 ? 6.652 -13.523 8.782 1.00 94.88 199 ASP A C 1
ATOM 1607 O O . ASP A 1 199 ? 6.708 -14.751 8.853 1.00 94.88 199 ASP A O 1
ATOM 1611 N N . LYS A 1 200 ? 5.487 -12.867 8.782 1.00 95.81 200 LYS A N 1
ATOM 1612 C CA . LYS A 1 200 ? 4.153 -13.467 8.862 1.00 95.81 200 LYS A CA 1
ATOM 1613 C C . LYS A 1 200 ? 3.412 -13.471 7.523 1.00 95.81 200 LYS A C 1
ATOM 1615 O O . LYS A 1 200 ? 2.211 -13.738 7.514 1.00 95.81 200 LYS A O 1
ATOM 1620 N N . TYR A 1 201 ? 4.089 -13.203 6.402 1.00 95.50 201 TYR A N 1
ATOM 1621 C CA . TYR A 1 201 ? 3.468 -13.122 5.072 1.00 95.50 201 TYR A CA 1
ATOM 1622 C C . TYR A 1 201 ? 2.598 -14.351 4.725 1.00 95.50 201 TYR A C 1
ATOM 1624 O O . TYR A 1 201 ? 1.451 -14.207 4.305 1.00 95.50 201 TYR A O 1
ATOM 1632 N N . GLU A 1 202 ? 3.089 -15.570 4.962 1.00 94.75 202 GLU A N 1
ATOM 1633 C CA . GLU A 1 202 ? 2.294 -16.777 4.681 1.00 94.75 202 GLU A CA 1
ATOM 1634 C C . GLU A 1 202 ? 1.095 -16.920 5.629 1.00 94.75 202 GLU A C 1
A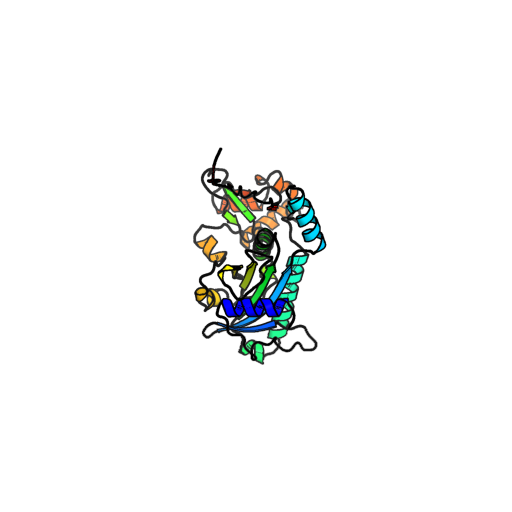TOM 1636 O O . GLU A 1 202 ? 0.009 -17.310 5.207 1.00 94.75 202 GLU A O 1
ATOM 1641 N N . LEU A 1 203 ? 1.258 -16.541 6.902 1.00 95.69 203 LEU A N 1
ATOM 1642 C CA . LEU A 1 203 ? 0.176 -16.602 7.886 1.00 95.69 203 LEU A CA 1
ATOM 1643 C C . LEU A 1 203 ? -0.955 -15.643 7.516 1.00 95.69 203 LEU A C 1
ATOM 1645 O O . LEU A 1 203 ? -2.124 -16.026 7.576 1.00 95.69 203 LEU A O 1
ATOM 1649 N N . ILE A 1 204 ? -0.616 -14.423 7.089 1.00 93.62 204 ILE A N 1
ATOM 1650 C CA . ILE A 1 204 ? -1.611 -13.399 6.773 1.00 93.62 204 ILE A CA 1
ATOM 1651 C C . ILE A 1 204 ? -2.429 -13.717 5.515 1.00 93.62 204 ILE A C 1
ATOM 1653 O O . ILE A 1 204 ? -3.600 -13.351 5.418 1.00 93.62 204 ILE A O 1
ATOM 1657 N N . LYS A 1 205 ? -1.867 -14.471 4.565 1.00 90.31 205 LYS A N 1
ATOM 1658 C CA . LYS A 1 205 ? -2.618 -14.957 3.393 1.00 90.31 205 LYS A CA 1
ATOM 1659 C C . LYS A 1 205 ? -3.741 -15.912 3.755 1.00 90.31 205 LYS A C 1
ATOM 1661 O O . LYS A 1 205 ? -4.749 -15.951 3.060 1.00 90.31 205 LYS A O 1
ATOM 1666 N N . SER A 1 206 ? -3.570 -16.663 4.834 1.00 88.00 206 SER A N 1
ATOM 1667 C CA . SER A 1 206 ? -4.574 -17.590 5.356 1.00 88.00 206 SER A CA 1
ATOM 1668 C C . SER A 1 206 ? -5.381 -17.032 6.533 1.00 88.00 206 SER A C 1
ATOM 1670 O O . SER A 1 206 ? -6.126 -17.787 7.151 1.00 88.00 206 SER A O 1
ATOM 1672 N N . SER A 1 207 ? -5.214 -15.751 6.875 1.00 91.00 207 SER A N 1
ATOM 1673 C CA . SER A 1 207 ? -5.779 -15.170 8.096 1.00 91.00 207 SER A CA 1
ATOM 1674 C C . SER A 1 207 ? -7.192 -14.617 7.908 1.00 91.00 207 SER A C 1
ATOM 1676 O O . SER A 1 207 ? -7.752 -14.616 6.804 1.00 91.00 207 SER A O 1
ATOM 1678 N N . ALA A 1 208 ? -7.767 -14.092 8.992 1.00 89.62 208 ALA A N 1
ATOM 1679 C CA . ALA A 1 208 ? -9.125 -13.562 9.014 1.00 89.62 208 ALA A CA 1
ATOM 1680 C C . ALA A 1 208 ? -9.339 -12.405 8.024 1.00 89.62 208 ALA A C 1
ATOM 1682 O O . ALA A 1 208 ? -10.475 -12.134 7.644 1.00 89.62 208 ALA A O 1
ATOM 1683 N N . ILE A 1 209 ? -8.283 -11.736 7.542 1.00 92.25 209 ILE A N 1
ATOM 1684 C CA . ILE A 1 209 ? -8.425 -10.627 6.582 1.00 92.25 209 ILE A CA 1
ATOM 1685 C C . ILE A 1 209 ? -9.032 -11.064 5.240 1.00 92.25 209 ILE A C 1
ATOM 1687 O O . ILE A 1 209 ? -9.606 -10.234 4.537 1.00 92.25 209 ILE A O 1
ATOM 1691 N N . GLN A 1 210 ? -8.945 -12.353 4.888 1.00 89.44 210 GLN A N 1
ATOM 1692 C CA . GLN A 1 210 ? -9.567 -12.895 3.673 1.00 89.44 210 GLN A CA 1
ATOM 1693 C C . GLN A 1 210 ? -11.103 -12.831 3.741 1.00 89.44 210 GLN A C 1
ATOM 1695 O O . GLN A 1 210 ? -11.766 -12.719 2.711 1.00 89.44 210 GLN A O 1
ATOM 1700 N N . SER A 1 211 ? -11.677 -12.840 4.952 1.00 90.00 211 SER A N 1
ATOM 1701 C CA . SER A 1 211 ? -13.127 -12.741 5.172 1.00 90.00 211 SER A CA 1
ATOM 1702 C C . SER A 1 211 ? -13.708 -11.369 4.808 1.00 90.00 211 SER A C 1
ATOM 1704 O O . SER A 1 211 ? -14.905 -11.258 4.548 1.00 90.00 211 SER A O 1
ATOM 1706 N N . LEU A 1 212 ? -12.869 -10.327 4.725 1.00 88.75 212 LEU A N 1
ATOM 1707 C CA . LEU A 1 212 ? -13.299 -8.947 4.470 1.00 88.75 212 LEU A CA 1
ATOM 1708 C C . LEU A 1 212 ? -13.818 -8.722 3.038 1.00 88.75 212 LEU A C 1
ATOM 1710 O O . LEU A 1 212 ? -14.359 -7.654 2.752 1.00 88.75 212 LEU A O 1
ATOM 1714 N N . ASN A 1 213 ? -13.659 -9.706 2.140 1.00 85.50 213 ASN A N 1
ATOM 1715 C CA . ASN A 1 213 ? -14.102 -9.669 0.740 1.00 85.50 213 ASN A CA 1
ATOM 1716 C C . ASN A 1 213 ? -13.716 -8.359 0.022 1.00 85.50 213 ASN A C 1
ATOM 1718 O O . ASN A 1 213 ? -14.523 -7.687 -0.624 1.00 85.50 213 ASN A O 1
ATOM 1722 N N . MET A 1 214 ? -12.459 -7.968 0.196 1.00 91.38 214 MET A N 1
ATOM 1723 C CA . MET A 1 214 ? -11.875 -6.753 -0.358 1.00 91.38 214 MET A CA 1
ATOM 1724 C C . MET A 1 214 ? -10.812 -7.100 -1.388 1.00 91.38 214 MET A C 1
ATOM 1726 O O . MET A 1 214 ? -10.281 -8.210 -1.417 1.00 91.38 214 MET A O 1
ATOM 1730 N N . LYS A 1 215 ? -10.451 -6.122 -2.222 1.00 94.94 215 LYS A N 1
ATOM 1731 C CA . LYS A 1 215 ? -9.309 -6.289 -3.114 1.00 94.94 215 LYS A CA 1
ATOM 1732 C C . LYS A 1 215 ? -8.028 -6.407 -2.285 1.00 94.94 215 LYS A C 1
ATOM 1734 O O . LYS A 1 215 ? -7.719 -5.519 -1.490 1.00 94.94 215 LYS A O 1
ATOM 1739 N N . ILE A 1 216 ? -7.273 -7.469 -2.536 1.00 96.38 216 ILE A N 1
ATOM 1740 C CA . ILE A 1 216 ? -5.952 -7.710 -1.957 1.00 96.38 216 ILE A CA 1
ATOM 1741 C C . ILE A 1 216 ? -4.915 -7.590 -3.072 1.00 96.38 216 ILE A C 1
ATOM 1743 O O . ILE A 1 216 ? -5.095 -8.154 -4.151 1.00 96.38 216 ILE A O 1
ATOM 1747 N N . ILE A 1 217 ? -3.855 -6.828 -2.823 1.00 97.19 217 ILE A N 1
ATOM 1748 C CA . ILE A 1 217 ? -2.667 -6.770 -3.675 1.00 97.19 217 ILE A CA 1
ATOM 1749 C C . ILE A 1 217 ? -1.612 -7.674 -3.046 1.00 97.19 217 ILE A C 1
ATOM 1751 O O . ILE A 1 217 ? -1.156 -7.423 -1.926 1.00 97.19 217 ILE A O 1
ATOM 1755 N N . ASP A 1 218 ? -1.245 -8.719 -3.784 1.00 97.00 218 ASP A N 1
ATOM 1756 C CA . ASP A 1 218 ? -0.235 -9.705 -3.405 1.00 97.00 218 ASP A CA 1
ATOM 1757 C C . ASP A 1 218 ? 0.781 -9.845 -4.551 1.00 97.00 218 ASP A C 1
ATOM 1759 O O . ASP A 1 218 ? 0.546 -10.597 -5.503 1.00 97.00 218 ASP A O 1
ATOM 1763 N N . PRO A 1 219 ? 1.910 -9.115 -4.492 1.00 96.31 219 PRO A N 1
ATOM 1764 C CA . PRO A 1 219 ? 2.914 -9.140 -5.550 1.00 96.31 219 PRO A CA 1
ATOM 1765 C C . PRO A 1 219 ? 3.447 -10.535 -5.870 1.00 96.31 219 PRO A C 1
ATOM 1767 O O . PRO A 1 219 ? 3.693 -10.835 -7.036 1.00 96.31 219 PRO A O 1
ATOM 1770 N N . ILE A 1 220 ? 3.604 -11.396 -4.863 1.00 95.88 220 ILE A N 1
ATOM 1771 C CA . ILE A 1 220 ? 4.159 -12.740 -5.048 1.00 95.88 220 ILE A CA 1
ATOM 1772 C C . ILE A 1 220 ? 3.170 -13.610 -5.833 1.00 95.88 220 ILE A C 1
ATOM 1774 O O . ILE A 1 220 ? 3.562 -14.248 -6.813 1.00 95.88 220 ILE A O 1
ATOM 1778 N N . GLU A 1 221 ? 1.885 -13.613 -5.464 1.00 96.38 221 GLU A N 1
ATOM 1779 C CA . GLU A 1 221 ? 0.872 -14.385 -6.200 1.00 96.38 221 GLU A CA 1
ATOM 1780 C C . GLU A 1 221 ? 0.603 -13.806 -7.594 1.00 96.38 221 GLU A C 1
ATOM 1782 O O . GLU A 1 221 ? 0.437 -14.559 -8.556 1.00 96.38 221 GLU A O 1
ATOM 1787 N N . GLU A 1 222 ? 0.609 -12.481 -7.756 1.00 96.81 222 GLU A N 1
ATOM 1788 C CA . GLU A 1 222 ? 0.448 -11.858 -9.073 1.00 96.81 222 GLU A CA 1
ATOM 1789 C C . GLU A 1 222 ? 1.594 -12.221 -10.033 1.00 96.81 222 GLU A C 1
ATOM 1791 O O . GLU A 1 222 ? 1.346 -12.487 -11.214 1.00 96.81 222 GLU A O 1
ATOM 1796 N N . VAL A 1 223 ? 2.840 -12.283 -9.550 1.00 97.12 223 VAL A N 1
ATOM 1797 C CA . VAL A 1 223 ? 3.997 -12.721 -10.351 1.00 97.12 223 VAL A CA 1
ATOM 1798 C C . VAL A 1 223 ? 3.900 -14.211 -10.669 1.00 97.12 223 VAL A C 1
ATOM 1800 O O . VAL A 1 223 ? 4.030 -14.602 -11.831 1.00 97.12 223 VAL A O 1
ATOM 1803 N N . LYS A 1 224 ? 3.602 -15.045 -9.666 1.00 96.25 224 LYS A N 1
ATOM 1804 C CA . LYS A 1 224 ? 3.453 -16.502 -9.812 1.00 96.25 224 LYS A CA 1
ATOM 1805 C C . LYS A 1 224 ? 2.377 -16.885 -10.830 1.00 96.25 224 LYS A C 1
ATOM 1807 O O . LYS A 1 224 ? 2.579 -17.807 -11.616 1.00 96.25 224 LYS A O 1
ATOM 1812 N N . ASN A 1 225 ? 1.269 -16.146 -10.868 1.00 95.94 225 ASN A N 1
ATOM 1813 C CA . ASN A 1 225 ? 0.173 -16.363 -11.816 1.00 95.94 225 ASN A CA 1
ATOM 1814 C C . ASN A 1 225 ? 0.400 -15.676 -13.181 1.00 95.94 225 ASN A C 1
ATOM 1816 O O . ASN A 1 225 ? -0.479 -15.698 -14.044 1.00 95.94 225 ASN A O 1
ATOM 1820 N N . GLY A 1 226 ? 1.561 -15.046 -13.401 1.00 93.06 226 GLY A N 1
ATOM 1821 C CA . GLY A 1 226 ? 1.914 -14.378 -14.658 1.00 93.06 226 GLY A CA 1
ATOM 1822 C C . GLY A 1 226 ? 1.135 -13.084 -14.938 1.00 93.06 226 GLY A C 1
ATOM 1823 O O . GLY A 1 226 ? 1.126 -12.602 -16.082 1.00 93.06 226 GLY A O 1
ATOM 1824 N N . ALA A 1 227 ? 0.476 -12.524 -13.919 1.00 94.06 227 ALA A N 1
ATOM 1825 C CA . ALA A 1 227 ? -0.240 -11.251 -13.977 1.00 94.06 227 ALA A CA 1
ATOM 1826 C C . ALA A 1 227 ? 0.703 -10.044 -13.824 1.00 94.06 227 ALA A C 1
ATOM 1828 O O . ALA A 1 227 ? 0.399 -8.967 -14.342 1.00 94.06 227 ALA A O 1
ATOM 1829 N N . ALA A 1 228 ? 1.864 -10.243 -13.196 1.00 96.19 228 ALA A N 1
ATOM 1830 C CA . ALA A 1 228 ? 2.876 -9.222 -12.951 1.00 96.19 228 ALA A CA 1
ATOM 1831 C C . ALA A 1 228 ? 4.288 -9.665 -13.368 1.00 96.19 228 ALA A C 1
ATOM 1833 O O . ALA A 1 228 ? 4.563 -10.850 -13.563 1.00 96.19 228 ALA A O 1
ATOM 1834 N N . TYR A 1 229 ? 5.184 -8.687 -13.482 1.00 97.19 229 TYR A N 1
ATOM 1835 C CA . TYR A 1 229 ? 6.632 -8.874 -13.589 1.00 97.19 229 TYR A CA 1
ATOM 1836 C C . TYR A 1 229 ? 7.314 -8.512 -12.261 1.00 97.19 229 TYR A C 1
ATOM 1838 O O . TYR A 1 229 ? 6.721 -7.829 -11.422 1.00 97.19 229 TYR A O 1
ATOM 1846 N N . GLN A 1 230 ? 8.567 -8.924 -12.076 1.00 97.25 230 GLN A N 1
ATOM 1847 C CA . GLN A 1 230 ? 9.364 -8.568 -10.902 1.00 97.25 230 GLN A CA 1
ATOM 1848 C C . GLN A 1 230 ? 10.860 -8.554 -11.219 1.00 97.25 230 GLN A C 1
ATOM 1850 O O . GLN A 1 230 ? 11.355 -9.449 -11.910 1.00 97.25 230 GLN A O 1
ATOM 1855 N N . LEU A 1 231 ? 11.559 -7.557 -10.668 1.00 96.94 231 LEU A N 1
ATOM 1856 C CA . LEU A 1 231 ? 13.013 -7.590 -10.500 1.00 96.94 231 LEU A CA 1
ATOM 1857 C C . LEU A 1 231 ? 13.341 -8.209 -9.140 1.00 96.94 231 LEU A C 1
ATOM 1859 O O . LEU A 1 231 ? 12.931 -7.682 -8.108 1.00 96.94 231 LEU A O 1
ATOM 1863 N N . ASP A 1 232 ? 14.041 -9.333 -9.126 1.00 95.12 232 ASP A N 1
ATOM 1864 C CA . ASP A 1 232 ? 14.478 -9.975 -7.887 1.00 95.12 232 ASP A CA 1
ATOM 1865 C C . ASP A 1 232 ? 15.896 -9.540 -7.487 1.00 95.12 232 ASP A C 1
ATOM 1867 O O . ASP A 1 232 ? 16.481 -8.610 -8.049 1.00 95.12 232 ASP A O 1
ATOM 1871 N N . LYS A 1 233 ? 16.428 -10.161 -6.433 1.00 93.56 233 LYS A N 1
ATOM 1872 C CA . LYS A 1 233 ? 17.742 -9.816 -5.892 1.00 93.56 233 LYS A CA 1
ATOM 1873 C C . LYS A 1 233 ? 18.857 -10.038 -6.918 1.00 93.56 233 LYS A C 1
ATOM 1875 O O . LYS A 1 233 ? 19.718 -9.170 -7.041 1.00 93.56 233 LYS A O 1
ATOM 1880 N N . ASP A 1 234 ? 18.818 -11.151 -7.641 1.00 96.75 234 ASP A N 1
ATOM 1881 C CA . ASP A 1 234 ? 19.859 -11.528 -8.597 1.00 96.75 234 ASP A CA 1
ATOM 1882 C C . ASP A 1 234 ? 19.827 -10.581 -9.804 1.00 96.75 234 ASP A C 1
ATOM 1884 O O . ASP A 1 234 ? 20.873 -10.120 -10.266 1.00 96.75 234 ASP A O 1
ATOM 1888 N N . ASP A 1 235 ? 18.626 -10.183 -10.241 1.00 96.81 235 ASP A N 1
ATOM 1889 C CA . ASP A 1 235 ? 18.468 -9.151 -11.266 1.00 96.81 235 ASP A CA 1
ATOM 1890 C C . ASP A 1 235 ? 19.120 -7.823 -10.835 1.00 96.81 235 ASP A C 1
ATOM 1892 O O . ASP A 1 235 ? 19.813 -7.177 -11.621 1.00 96.81 235 ASP A O 1
ATOM 1896 N N . TRP A 1 236 ? 18.915 -7.394 -9.583 1.00 94.75 236 TRP A N 1
ATOM 1897 C CA . TRP A 1 236 ? 19.521 -6.167 -9.054 1.00 94.75 236 TRP A CA 1
ATOM 1898 C C . TRP A 1 236 ? 21.042 -6.267 -8.900 1.00 94.75 236 TRP A C 1
ATOM 1900 O O . TRP A 1 236 ? 21.732 -5.268 -9.112 1.00 94.75 236 TRP A O 1
ATOM 1910 N N . GLU A 1 237 ? 21.577 -7.442 -8.569 1.00 95.62 237 GLU A N 1
ATOM 1911 C CA . GLU A 1 237 ? 23.022 -7.692 -8.564 1.00 95.62 237 GLU A CA 1
ATOM 1912 C C . GLU A 1 237 ? 23.610 -7.545 -9.984 1.00 95.62 237 GLU A C 1
ATOM 1914 O O . GLU A 1 237 ? 24.619 -6.853 -10.155 1.00 95.62 237 GLU A O 1
ATOM 1919 N N . GLU A 1 238 ? 22.940 -8.071 -11.019 1.00 96.50 238 GLU A N 1
ATOM 1920 C CA . GLU A 1 238 ? 23.342 -7.872 -12.424 1.00 96.50 238 GLU A CA 1
ATOM 1921 C C . GLU A 1 238 ? 23.241 -6.394 -12.846 1.00 96.50 238 GLU A C 1
ATOM 1923 O O . GLU A 1 238 ? 24.169 -5.863 -13.462 1.00 96.50 238 GLU A O 1
ATOM 1928 N N . ILE A 1 239 ? 22.153 -5.700 -12.482 1.00 94.88 239 ILE A N 1
ATOM 1929 C CA . ILE A 1 239 ? 21.980 -4.260 -12.752 1.00 94.88 239 ILE A CA 1
ATOM 1930 C C . ILE A 1 239 ? 23.141 -3.464 -12.159 1.00 94.88 239 ILE A C 1
ATOM 1932 O O . ILE A 1 239 ? 23.744 -2.652 -12.862 1.00 94.88 239 ILE A O 1
ATOM 1936 N N . ASN A 1 240 ? 23.466 -3.693 -10.886 1.00 93.75 240 ASN A N 1
ATOM 1937 C CA . ASN A 1 240 ? 24.533 -2.967 -10.202 1.00 93.75 240 ASN A CA 1
ATOM 1938 C C . ASN A 1 240 ? 25.891 -3.230 -10.857 1.00 93.75 240 ASN A C 1
ATOM 1940 O O . ASN A 1 240 ? 26.638 -2.286 -11.099 1.00 93.75 240 ASN A O 1
ATOM 1944 N N . HIS A 1 241 ? 26.170 -4.473 -11.255 1.00 94.88 241 HIS A N 1
ATOM 1945 C CA . HIS A 1 241 ? 27.393 -4.801 -11.983 1.00 94.88 241 HIS A CA 1
ATOM 1946 C C . HIS A 1 241 ? 27.503 -4.062 -13.332 1.00 94.88 241 HIS A C 1
ATOM 1948 O O . HIS A 1 241 ? 28.579 -3.584 -13.703 1.00 94.88 241 HIS A O 1
ATOM 1954 N N . ILE A 1 242 ? 26.394 -3.929 -14.071 1.00 93.62 242 ILE A N 1
ATOM 1955 C CA . ILE A 1 242 ? 26.349 -3.160 -15.328 1.00 93.62 242 ILE A CA 1
ATOM 1956 C C . ILE A 1 242 ? 26.629 -1.674 -15.068 1.00 93.62 242 ILE A C 1
ATOM 1958 O O . ILE A 1 242 ? 27.391 -1.057 -15.814 1.00 93.62 242 ILE A O 1
ATOM 1962 N N . LEU A 1 243 ? 26.024 -1.104 -14.024 1.00 92.06 243 LEU A N 1
ATOM 1963 C CA . LEU A 1 243 ? 26.221 0.297 -13.648 1.00 92.06 243 LEU A CA 1
ATOM 1964 C C . LEU A 1 243 ? 27.684 0.567 -13.266 1.00 92.06 243 LEU A C 1
ATOM 1966 O O . LEU A 1 243 ? 28.299 1.472 -13.832 1.00 92.06 243 LEU A O 1
ATOM 1970 N N . GLU A 1 244 ? 28.271 -0.273 -12.411 1.00 93.25 244 GLU A N 1
ATOM 1971 C CA . GLU A 1 244 ? 29.678 -0.180 -11.998 1.00 93.25 244 GLU A CA 1
ATOM 1972 C C . GLU A 1 244 ? 30.632 -0.235 -13.196 1.00 93.25 244 GLU A C 1
ATOM 1974 O O . GLU A 1 244 ? 31.522 0.608 -13.332 1.00 93.25 244 GLU A O 1
ATOM 1979 N N . LYS A 1 245 ? 30.415 -1.179 -14.121 1.00 93.94 245 LYS A N 1
ATOM 1980 C CA . LYS A 1 245 ? 31.219 -1.310 -15.346 1.00 93.94 245 LYS A CA 1
ATOM 1981 C C . LYS A 1 245 ? 31.158 -0.059 -16.230 1.00 93.94 245 LYS A C 1
ATOM 1983 O O . LYS A 1 245 ? 32.129 0.248 -16.922 1.00 93.94 245 LYS A O 1
ATOM 1988 N N . ASN A 1 246 ? 30.036 0.656 -16.202 1.00 89.31 246 ASN A N 1
ATOM 1989 C CA . ASN A 1 246 ? 29.826 1.891 -16.954 1.00 89.31 246 ASN A CA 1
ATOM 1990 C C . ASN A 1 246 ? 30.252 3.152 -16.178 1.00 89.31 246 ASN A C 1
ATOM 1992 O O . ASN A 1 246 ? 30.082 4.258 -16.693 1.00 89.31 246 ASN A O 1
ATOM 1996 N N . GLY A 1 247 ? 30.794 3.013 -14.962 1.00 90.94 247 GLY A N 1
ATOM 1997 C CA . GLY A 1 247 ? 31.157 4.144 -14.103 1.00 90.94 247 GLY A CA 1
ATOM 1998 C C . GLY A 1 247 ? 29.945 4.938 -13.606 1.00 90.94 247 GLY A C 1
ATOM 1999 O O . GLY A 1 247 ? 30.027 6.156 -13.456 1.00 90.94 247 GLY A O 1
ATOM 2000 N N . GLN A 1 248 ? 28.806 4.271 -13.415 1.00 88.69 248 GLN A N 1
ATOM 2001 C CA . GLN A 1 248 ? 27.556 4.861 -12.944 1.00 88.69 248 GLN A CA 1
ATOM 2002 C C . GLN A 1 248 ? 27.224 4.334 -11.544 1.00 88.69 248 GLN A C 1
ATOM 2004 O O . GLN A 1 248 ? 27.218 3.130 -11.321 1.00 88.69 248 GLN A O 1
ATOM 2009 N N . ASP A 1 249 ? 26.860 5.226 -10.622 1.00 85.38 249 ASP A N 1
ATOM 2010 C CA . ASP A 1 249 ? 26.471 4.834 -9.253 1.00 85.38 249 ASP A CA 1
ATOM 2011 C C . ASP A 1 249 ? 24.964 4.564 -9.113 1.00 85.38 249 ASP A C 1
ATOM 2013 O O . ASP A 1 249 ? 24.484 4.073 -8.092 1.00 85.38 249 ASP A O 1
ATOM 2017 N N . LYS A 1 250 ? 24.181 4.958 -10.121 1.00 86.75 250 LYS A N 1
ATOM 2018 C CA . LYS A 1 250 ? 22.726 4.810 -10.150 1.00 86.75 250 LYS A CA 1
ATOM 2019 C C . LYS A 1 250 ? 22.212 4.789 -11.579 1.00 86.75 250 LYS A C 1
ATOM 2021 O O . LYS A 1 250 ? 22.862 5.283 -12.499 1.00 86.75 250 LYS A O 1
ATOM 2026 N N . ILE A 1 251 ? 20.996 4.283 -11.734 1.00 85.62 251 ILE A N 1
ATOM 2027 C CA . ILE A 1 251 ? 20.273 4.325 -13.002 1.00 85.62 251 ILE A CA 1
ATOM 2028 C C . ILE A 1 251 ? 20.013 5.783 -13.391 1.00 85.62 251 ILE A C 1
ATOM 2030 O O . ILE A 1 251 ? 19.509 6.577 -12.593 1.00 85.62 251 ILE A O 1
ATOM 2034 N N . ASP A 1 252 ? 20.327 6.129 -14.638 1.00 84.31 252 ASP A N 1
ATOM 2035 C CA . ASP A 1 252 ? 19.913 7.398 -15.226 1.00 84.31 252 ASP A CA 1
ATOM 2036 C C . ASP A 1 252 ? 18.421 7.336 -15.598 1.00 84.31 252 ASP A C 1
ATOM 2038 O O . ASP A 1 252 ? 18.026 6.860 -16.664 1.00 84.31 252 ASP A O 1
ATOM 2042 N N . GLU A 1 253 ? 17.572 7.830 -14.699 1.00 81.19 253 GLU A N 1
ATOM 2043 C CA . GLU A 1 253 ? 16.121 7.904 -14.903 1.00 81.19 253 GLU A CA 1
ATOM 2044 C C . GLU A 1 253 ? 15.718 8.810 -16.082 1.00 81.19 253 GLU A C 1
ATOM 2046 O O . GLU A 1 253 ? 14.629 8.661 -16.640 1.00 81.19 253 GLU A O 1
ATOM 2051 N N . ASN A 1 254 ? 16.562 9.766 -16.489 1.00 78.50 254 ASN A N 1
ATOM 2052 C CA . ASN A 1 254 ? 16.294 10.580 -17.676 1.00 78.50 254 ASN A CA 1
ATOM 2053 C C . ASN A 1 254 ? 16.564 9.785 -18.949 1.00 78.50 254 ASN A C 1
ATOM 2055 O O . ASN A 1 254 ? 15.764 9.855 -19.887 1.00 78.50 254 ASN A O 1
ATOM 2059 N N . MET A 1 255 ? 17.653 9.014 -18.973 1.00 82.75 255 MET A N 1
ATOM 2060 C CA . MET A 1 255 ? 17.926 8.068 -20.053 1.00 82.75 255 MET A CA 1
ATOM 2061 C C . MET A 1 255 ? 16.796 7.047 -20.160 1.00 82.75 255 MET A C 1
ATOM 2063 O O . MET A 1 255 ? 16.266 6.860 -21.248 1.00 82.75 255 MET A O 1
ATOM 2067 N N . GLU A 1 256 ? 16.374 6.437 -19.054 1.00 82.56 256 GLU A N 1
ATOM 2068 C CA . GLU A 1 256 ? 15.307 5.433 -19.073 1.00 82.56 256 GLU A CA 1
ATOM 2069 C C . GLU A 1 256 ? 13.971 6.002 -19.571 1.00 82.56 256 GLU A C 1
ATOM 2071 O O . GLU A 1 256 ? 13.255 5.326 -20.303 1.00 82.56 256 GLU A O 1
ATOM 2076 N N . ARG A 1 257 ? 13.647 7.259 -19.250 1.00 79.38 257 ARG A N 1
ATOM 2077 C CA . ARG A 1 257 ? 12.445 7.918 -19.785 1.00 79.38 257 ARG A CA 1
ATOM 2078 C C . ARG A 1 257 ? 12.530 8.196 -21.283 1.00 79.38 257 ARG A C 1
ATOM 2080 O O . ARG A 1 257 ? 11.530 8.070 -21.979 1.00 79.38 257 ARG A O 1
ATOM 2087 N N . ARG A 1 258 ? 13.700 8.596 -21.789 1.00 82.12 258 ARG A N 1
ATOM 2088 C CA . ARG A 1 258 ? 13.876 8.972 -23.205 1.00 82.12 258 ARG A CA 1
ATOM 2089 C C . ARG A 1 258 ? 14.119 7.772 -24.111 1.00 82.12 258 ARG A C 1
ATOM 2091 O O . ARG A 1 258 ? 13.657 7.754 -25.246 1.00 82.12 258 ARG A O 1
ATOM 2098 N N . ILE A 1 259 ? 14.876 6.798 -23.619 1.00 85.38 259 ILE A N 1
ATOM 2099 C CA . ILE A 1 259 ? 15.330 5.620 -24.354 1.00 85.38 259 ILE A CA 1
ATOM 2100 C C . ILE A 1 259 ? 15.258 4.397 -23.415 1.00 85.38 259 ILE A C 1
ATOM 2102 O O . ILE A 1 259 ? 16.296 3.879 -22.996 1.00 85.38 259 ILE A O 1
ATOM 2106 N N . PRO A 1 260 ? 14.045 3.901 -23.083 1.00 84.25 260 PRO A N 1
ATOM 2107 C CA . PRO A 1 260 ? 13.863 2.818 -22.107 1.00 84.25 260 PRO A CA 1
ATOM 2108 C C . PRO A 1 260 ? 14.683 1.564 -22.402 1.00 84.25 260 PRO A C 1
ATOM 2110 O O . PRO A 1 260 ? 15.130 0.882 -21.490 1.00 84.25 260 PRO A O 1
ATOM 2113 N N . LEU A 1 261 ? 14.935 1.285 -23.679 1.00 84.31 261 LEU A N 1
ATOM 2114 C CA . LEU A 1 261 ? 15.675 0.114 -24.154 1.00 84.31 261 LEU A CA 1
ATOM 2115 C C . LEU A 1 261 ? 17.146 0.101 -23.738 1.00 84.31 261 LEU A C 1
ATOM 2117 O O . LEU A 1 261 ? 17.778 -0.952 -23.759 1.00 84.31 261 LEU A O 1
ATOM 2121 N N . LEU A 1 262 ? 17.704 1.260 -23.385 1.00 87.25 262 LEU A N 1
ATOM 2122 C CA . LEU A 1 262 ? 19.061 1.361 -22.855 1.00 87.25 262 LEU A CA 1
ATOM 2123 C C . LEU A 1 262 ? 19.106 1.188 -21.334 1.00 87.25 262 LEU A C 1
ATOM 2125 O O . LEU A 1 262 ? 20.194 1.091 -20.775 1.00 87.25 262 LEU A O 1
ATOM 2129 N N . SER A 1 263 ? 17.955 1.129 -20.656 1.00 91.06 263 SER A N 1
ATOM 2130 C CA . SER A 1 263 ? 17.927 0.865 -19.221 1.00 91.06 263 SER A CA 1
ATOM 2131 C C . SER A 1 263 ? 18.306 -0.590 -18.925 1.00 91.06 263 SER A C 1
ATOM 2133 O O . SER A 1 263 ? 17.658 -1.502 -19.453 1.00 91.06 263 SER A O 1
ATOM 2135 N N . PRO A 1 264 ? 19.277 -0.833 -18.021 1.00 93.38 264 PRO A N 1
ATOM 2136 C CA . PRO A 1 264 ? 19.604 -2.178 -17.557 1.00 93.38 264 PRO A CA 1
ATOM 2137 C C . PRO A 1 264 ? 18.387 -2.927 -16.997 1.00 93.38 264 PRO A C 1
ATOM 2139 O O . PRO A 1 264 ? 18.210 -4.107 -17.297 1.00 93.38 264 PRO A O 1
ATOM 2142 N N . ARG A 1 265 ? 17.491 -2.230 -16.274 1.00 94.31 265 ARG A N 1
ATOM 2143 C CA . ARG A 1 265 ? 16.241 -2.813 -15.746 1.00 94.31 265 ARG A CA 1
ATOM 2144 C C . ARG A 1 265 ? 15.391 -3.401 -16.860 1.00 94.31 265 ARG A C 1
ATOM 2146 O O . ARG A 1 265 ? 14.950 -4.544 -16.780 1.00 94.31 265 ARG A O 1
ATOM 2153 N N . ILE A 1 266 ? 15.181 -2.619 -17.914 1.00 93.81 266 ILE A N 1
ATOM 2154 C CA . ILE A 1 266 ? 14.345 -3.015 -19.045 1.00 93.81 266 ILE A CA 1
ATOM 2155 C C . ILE A 1 266 ? 14.985 -4.135 -19.851 1.00 93.81 266 ILE A C 1
ATOM 2157 O O . ILE A 1 266 ? 14.279 -5.059 -20.252 1.00 93.81 266 ILE A O 1
ATOM 2161 N N . GLN A 1 267 ? 16.300 -4.101 -20.056 1.00 94.12 267 GLN A N 1
ATOM 2162 C CA . GLN A 1 267 ? 17.012 -5.169 -20.758 1.00 94.12 267 GLN A CA 1
ATOM 2163 C C . GLN A 1 267 ? 16.935 -6.500 -20.004 1.00 94.12 267 GLN A C 1
ATOM 2165 O O . GLN A 1 267 ? 16.665 -7.538 -20.614 1.00 94.12 267 GLN A O 1
ATOM 2170 N N . ILE A 1 268 ? 17.134 -6.476 -18.684 1.00 96.25 268 ILE A N 1
ATOM 2171 C CA . ILE A 1 268 ? 17.029 -7.666 -17.832 1.00 96.25 268 ILE A CA 1
ATOM 2172 C C . ILE A 1 268 ? 15.602 -8.199 -17.828 1.00 96.25 268 ILE A C 1
ATOM 2174 O O . ILE A 1 268 ? 15.401 -9.360 -18.171 1.00 96.25 268 ILE A O 1
ATOM 2178 N N . LEU A 1 269 ? 14.599 -7.356 -17.577 1.00 96.06 269 LEU A N 1
ATOM 2179 C CA . LEU A 1 269 ? 13.193 -7.772 -17.600 1.00 96.06 269 LEU A CA 1
ATOM 2180 C C . LEU A 1 269 ? 12.772 -8.333 -18.962 1.00 96.06 269 LEU A C 1
ATOM 2182 O O . LEU A 1 269 ? 12.129 -9.380 -19.035 1.00 96.06 269 LEU A O 1
ATOM 2186 N N . SER A 1 270 ? 13.155 -7.666 -20.050 1.00 95.19 270 SER A N 1
ATOM 2187 C CA . SER A 1 270 ? 12.824 -8.095 -21.413 1.00 95.19 270 SER A CA 1
ATOM 2188 C C . SER A 1 270 ? 13.409 -9.474 -21.729 1.00 95.19 270 SER A C 1
ATOM 2190 O O . SER A 1 270 ? 12.723 -10.329 -22.289 1.00 95.19 270 SER A O 1
ATOM 2192 N N . ARG A 1 271 ? 14.649 -9.735 -21.298 1.00 95.94 271 ARG A N 1
ATOM 2193 C CA . ARG A 1 271 ? 15.310 -11.043 -21.420 1.00 95.94 271 ARG A CA 1
ATOM 2194 C C . ARG A 1 271 ? 14.687 -12.092 -20.495 1.00 95.94 271 ARG A C 1
ATOM 2196 O O . ARG A 1 271 ? 14.384 -13.189 -20.956 1.00 95.94 271 ARG A O 1
ATOM 2203 N N . LYS A 1 272 ? 14.449 -11.762 -19.224 1.00 96.44 272 LYS A N 1
ATOM 2204 C CA . LYS A 1 272 ? 13.856 -12.658 -18.218 1.00 96.44 272 LYS A CA 1
ATOM 2205 C C . LYS A 1 272 ? 12.485 -13.171 -18.652 1.00 96.44 272 LYS A C 1
ATOM 2207 O O . LYS A 1 272 ? 12.208 -14.360 -18.548 1.00 96.44 272 LYS A O 1
ATOM 2212 N N . TYR A 1 273 ? 11.652 -12.285 -19.195 1.00 95.00 273 TYR A N 1
ATOM 2213 C CA . TYR A 1 273 ? 10.282 -12.609 -19.594 1.00 95.00 273 TYR A CA 1
ATOM 2214 C C . TYR A 1 273 ? 10.100 -12.869 -21.094 1.00 95.00 273 TYR A C 1
ATOM 2216 O O . TYR A 1 273 ? 8.975 -13.145 -21.507 1.00 95.00 273 TYR A O 1
ATOM 2224 N N . GLN A 1 274 ? 11.171 -12.801 -21.895 1.00 94.88 274 GLN A N 1
ATOM 2225 C CA . GLN A 1 274 ? 11.149 -12.990 -23.355 1.00 94.88 274 GLN A CA 1
ATOM 2226 C C . GLN A 1 274 ? 10.133 -12.070 -24.057 1.00 94.88 274 GLN A C 1
ATOM 2228 O O . GLN A 1 274 ? 9.328 -12.502 -24.883 1.00 94.88 274 GLN A O 1
ATOM 2233 N N . LYS A 1 275 ? 10.146 -10.785 -23.689 1.00 93.19 275 LYS A N 1
ATOM 2234 C CA . LYS A 1 275 ? 9.208 -9.754 -24.161 1.00 93.19 275 LYS A CA 1
ATOM 2235 C C . LYS A 1 275 ? 9.923 -8.450 -24.440 1.00 93.19 275 LYS A C 1
ATOM 2237 O O . LYS A 1 275 ? 11.012 -8.231 -23.929 1.00 93.19 275 LYS A O 1
ATOM 2242 N N . TYR A 1 276 ? 9.292 -7.557 -25.195 1.00 91.50 276 TYR A N 1
ATOM 2243 C CA . TYR A 1 276 ? 9.822 -6.214 -25.393 1.00 91.50 276 TYR A CA 1
ATOM 2244 C C . TYR A 1 276 ? 9.097 -5.247 -24.462 1.00 91.50 276 TYR A C 1
ATOM 2246 O O . TYR A 1 276 ? 8.052 -4.690 -24.800 1.00 91.50 276 TYR A O 1
ATOM 2254 N N . LEU A 1 277 ? 9.618 -5.112 -23.245 1.00 92.12 277 LEU A N 1
ATOM 2255 C CA . LEU A 1 277 ? 8.947 -4.373 -22.182 1.00 92.12 277 LEU A CA 1
ATOM 2256 C C . LEU A 1 277 ? 9.365 -2.905 -22.188 1.00 92.12 277 LEU A C 1
ATOM 2258 O O . LEU A 1 277 ? 10.541 -2.595 -22.337 1.00 92.12 277 LEU A O 1
ATOM 2262 N N . ILE A 1 278 ? 8.413 -1.998 -21.978 1.00 89.88 278 ILE A N 1
ATOM 2263 C CA . ILE A 1 278 ? 8.691 -0.573 -21.751 1.00 89.88 278 ILE A CA 1
ATOM 2264 C C . ILE A 1 278 ? 7.807 -0.016 -20.622 1.00 89.88 278 ILE A C 1
ATOM 2266 O O . ILE A 1 278 ? 6.659 -0.452 -20.491 1.00 89.88 278 ILE A O 1
ATOM 2270 N N . PRO A 1 279 ? 8.299 0.933 -19.801 1.00 87.31 279 PRO A N 1
ATOM 2271 C CA . PRO A 1 279 ? 7.505 1.567 -1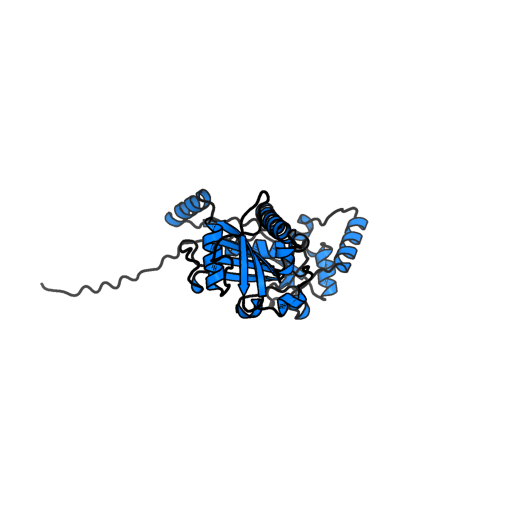8.750 1.00 87.31 279 PRO A CA 1
ATOM 2272 C C . PRO A 1 279 ? 6.298 2.349 -19.274 1.00 87.31 279 PRO A C 1
ATOM 2274 O O . PRO A 1 279 ? 6.360 2.987 -20.324 1.00 87.31 279 PRO A O 1
ATOM 2277 N N . PHE A 1 280 ? 5.207 2.335 -18.506 1.00 81.12 280 PHE A N 1
ATOM 2278 C CA . PHE A 1 280 ? 3.964 3.041 -18.798 1.00 81.12 280 PHE A CA 1
ATOM 2279 C C . PHE A 1 280 ? 3.277 3.583 -17.521 1.00 81.12 280 PHE A C 1
ATOM 2281 O O . PHE A 1 280 ? 3.178 2.869 -16.518 1.00 81.12 280 PHE A O 1
ATOM 2288 N N . PRO A 1 281 ? 2.687 4.793 -17.554 1.00 69.12 281 PRO A N 1
ATOM 2289 C CA . PRO A 1 281 ? 2.857 5.812 -18.590 1.00 69.12 281 PRO A CA 1
ATOM 2290 C C . PRO A 1 281 ? 4.289 6.360 -18.585 1.00 69.12 281 PRO A C 1
ATOM 2292 O O . PRO A 1 281 ? 4.965 6.336 -17.561 1.00 69.12 281 PRO A O 1
ATOM 2295 N N . MET A 1 282 ? 4.750 6.861 -19.732 1.00 54.88 282 MET A N 1
ATOM 2296 C CA . MET A 1 282 ? 6.072 7.497 -19.831 1.00 54.88 282 MET A CA 1
ATOM 2297 C C . MET A 1 282 ? 6.100 8.907 -19.201 1.00 54.88 282 MET A C 1
ATOM 2299 O O . MET A 1 282 ? 7.174 9.470 -19.002 1.00 54.88 282 MET A O 1
ATOM 2303 N N . GLU A 1 283 ? 4.928 9.455 -18.851 1.00 55.16 283 GLU A N 1
ATOM 2304 C CA . GLU A 1 283 ? 4.726 10.794 -18.281 1.00 55.16 283 GLU A CA 1
ATOM 2305 C C . GLU A 1 283 ? 3.974 10.765 -16.936 1.00 55.16 283 GLU A C 1
ATOM 2307 O O . GLU A 1 283 ? 3.424 9.741 -16.517 1.00 55.16 283 GLU A O 1
ATOM 2312 N N . ASN A 1 284 ? 3.956 11.910 -16.242 1.00 53.97 284 ASN A N 1
ATOM 2313 C CA . ASN A 1 284 ? 3.262 12.075 -14.964 1.00 53.97 284 ASN A CA 1
ATOM 2314 C C . ASN A 1 284 ? 1.743 11.871 -15.123 1.00 53.97 284 ASN A C 1
ATOM 2316 O O . ASN A 1 284 ? 1.141 12.379 -16.066 1.00 53.97 284 ASN A O 1
ATOM 2320 N N . ARG A 1 285 ? 1.109 11.147 -14.190 1.00 52.56 285 ARG A N 1
ATOM 2321 C CA . ARG A 1 285 ? -0.348 11.012 -14.139 1.00 52.56 285 ARG A CA 1
ATOM 2322 C C . ARG A 1 285 ? -0.926 12.258 -13.497 1.00 52.56 285 ARG A C 1
ATOM 2324 O O . ARG A 1 285 ? -0.481 12.694 -12.443 1.00 52.56 285 ARG A O 1
ATOM 2331 N N . VAL A 1 286 ? -1.954 12.789 -14.130 1.00 49.56 286 VAL A N 1
ATOM 2332 C CA . VAL A 1 286 ? -2.655 13.987 -13.693 1.00 49.56 286 VAL A CA 1
ATOM 2333 C C . VAL A 1 286 ? -4.113 13.606 -13.500 1.00 49.56 286 VAL A C 1
ATOM 2335 O O . VAL A 1 286 ? -4.679 12.910 -14.347 1.00 49.56 286 VAL A O 1
ATOM 2338 N N . GLN A 1 287 ? -4.719 14.017 -12.386 1.00 58.16 287 GLN A N 1
ATOM 2339 C CA . GLN A 1 287 ? -6.149 13.810 -12.188 1.00 58.16 287 GLN A CA 1
ATOM 2340 C C . GLN A 1 287 ? -6.903 15.041 -12.680 1.00 58.16 287 GLN A C 1
ATOM 2342 O O . GLN A 1 287 ? -6.634 16.167 -12.265 1.00 58.16 287 GLN A O 1
ATOM 2347 N N . ILE A 1 288 ? -7.849 14.813 -13.586 1.00 60.19 288 ILE A N 1
ATOM 2348 C CA . ILE A 1 288 ? -8.664 15.861 -14.192 1.00 60.19 288 ILE A CA 1
ATOM 2349 C C . ILE A 1 288 ? -10.072 15.755 -13.617 1.00 60.19 288 ILE A C 1
ATOM 2351 O O . ILE A 1 288 ? -10.695 14.695 -13.689 1.00 60.19 288 ILE A O 1
ATOM 2355 N N . THR A 1 289 ? -10.571 16.860 -13.072 1.00 69.94 289 THR A N 1
ATOM 2356 C CA . THR A 1 289 ? -11.916 16.956 -12.501 1.00 69.94 289 THR A CA 1
ATOM 2357 C C . THR A 1 289 ? -12.708 18.029 -13.239 1.00 69.94 289 THR A C 1
ATOM 2359 O O . THR A 1 289 ? -12.257 19.168 -13.370 1.00 69.94 289 THR A O 1
ATOM 2362 N N . ALA A 1 290 ? -13.912 17.675 -13.687 1.00 68.44 290 ALA A N 1
ATOM 2363 C CA . ALA A 1 290 ? -14.879 18.587 -14.293 1.00 68.44 290 ALA A CA 1
ATOM 2364 C C . ALA A 1 290 ? -16.262 18.365 -13.662 1.00 68.44 290 ALA A C 1
ATOM 2366 O O . ALA A 1 290 ? -16.616 17.230 -13.335 1.00 68.44 290 ALA A O 1
ATOM 2367 N N . ARG A 1 291 ? -17.059 19.428 -13.490 1.00 68.12 291 ARG A N 1
ATOM 2368 C CA . ARG A 1 291 ? -18.465 19.284 -13.077 1.00 68.12 291 ARG A CA 1
ATOM 2369 C C . ARG A 1 291 ? -19.281 18.747 -14.255 1.00 68.12 291 ARG A C 1
ATOM 2371 O O . ARG A 1 291 ? -19.262 19.336 -15.332 1.00 68.12 291 ARG A O 1
ATOM 2378 N N . SER A 1 292 ? -20.019 17.653 -14.060 1.00 49.09 292 SER A N 1
ATOM 2379 C CA . SER A 1 292 ? -20.991 17.192 -15.056 1.00 49.09 292 SER A CA 1
ATOM 2380 C C . SER A 1 292 ? -22.204 18.121 -15.041 1.00 49.09 292 SER A C 1
ATOM 2382 O O . SER A 1 292 ? -22.889 18.219 -14.021 1.00 49.09 292 SER A O 1
ATOM 2384 N N . THR A 1 293 ? -22.512 18.769 -16.161 1.00 40.94 293 THR A N 1
ATOM 2385 C CA . THR A 1 293 ? -23.823 19.386 -16.376 1.00 40.94 293 THR A CA 1
ATOM 2386 C C . THR A 1 293 ? -24.851 18.271 -16.544 1.00 40.94 293 THR A C 1
ATOM 2388 O O . THR A 1 293 ? -25.028 17.720 -17.628 1.00 40.94 293 THR A O 1
ATOM 2391 N N . GLN A 1 294 ? -25.535 17.894 -15.463 1.00 36.75 294 GLN A N 1
ATOM 2392 C CA . GLN A 1 294 ? -26.791 17.168 -15.615 1.00 36.75 294 GLN A CA 1
ATOM 2393 C C . GLN A 1 294 ? -27.772 18.120 -16.305 1.00 36.75 294 GLN A C 1
ATOM 2395 O O . GLN A 1 294 ? -28.220 19.099 -15.714 1.00 36.75 294 GLN A O 1
ATOM 2400 N N . TYR A 1 295 ? -28.064 17.856 -17.579 1.00 36.31 295 TYR A N 1
ATOM 2401 C CA . TYR A 1 295 ? -29.212 18.440 -18.260 1.00 36.31 295 TYR A CA 1
ATOM 2402 C C . TYR A 1 295 ? -30.466 17.959 -17.528 1.00 36.31 295 TYR A C 1
ATOM 2404 O O . TYR A 1 295 ? -30.950 16.852 -17.759 1.00 36.31 295 TYR A O 1
ATOM 2412 N N . THR A 1 296 ? -31.002 18.780 -16.631 1.00 33.19 296 THR A N 1
ATOM 2413 C CA . THR A 1 296 ? -32.395 18.662 -16.220 1.00 33.19 296 THR A CA 1
ATOM 2414 C C . THR A 1 296 ? -33.246 19.061 -17.419 1.00 33.19 296 THR A C 1
ATOM 2416 O O . THR A 1 296 ? -33.432 20.237 -17.729 1.00 33.19 296 THR A O 1
ATOM 2419 N N . SER A 1 297 ? -33.744 18.067 -18.155 1.00 33.06 297 SER A N 1
ATOM 2420 C CA . SER A 1 297 ? -34.841 18.279 -19.090 1.00 33.06 297 SER A CA 1
ATOM 2421 C C . SER A 1 297 ? -36.068 18.693 -18.279 1.00 33.06 297 SER A C 1
ATOM 2423 O O . SER A 1 297 ? -36.772 17.842 -17.736 1.00 33.06 297 SER A O 1
ATOM 2425 N N . ASN A 1 298 ? -36.316 19.998 -18.168 1.00 31.55 298 ASN A N 1
ATOM 2426 C CA . ASN A 1 298 ? -37.592 20.513 -17.690 1.00 31.55 298 ASN A CA 1
ATOM 2427 C C . ASN A 1 298 ? -38.676 20.124 -18.705 1.00 31.55 298 ASN A C 1
ATOM 2429 O O . ASN A 1 298 ? -38.933 20.841 -19.671 1.00 31.55 298 ASN A O 1
ATOM 2433 N N . GLN A 1 299 ? -39.322 18.981 -18.478 1.00 37.19 299 GLN A N 1
ATOM 2434 C CA . GLN A 1 299 ? -40.698 18.782 -18.908 1.00 37.19 299 GLN A CA 1
ATOM 2435 C C . GLN A 1 299 ? -41.578 19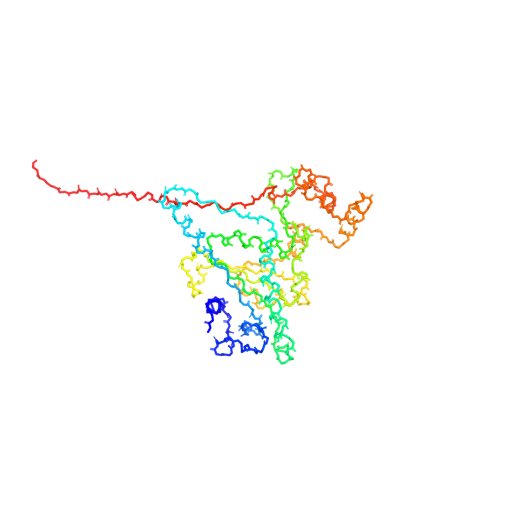.671 -18.027 1.00 37.19 299 GLN A C 1
ATOM 2437 O O . GLN A 1 299 ? -42.040 19.245 -16.976 1.00 37.19 299 GLN A O 1
ATOM 2442 N N . ASN A 1 300 ? -41.805 20.913 -18.455 1.00 33.22 300 ASN A N 1
ATOM 2443 C CA . ASN A 1 300 ? -42.962 21.665 -17.992 1.00 33.22 300 ASN A CA 1
ATOM 2444 C C . ASN A 1 300 ? -44.081 21.481 -19.010 1.00 33.22 300 ASN A C 1
ATOM 2446 O O . ASN A 1 300 ? -44.165 22.167 -20.026 1.00 33.22 300 ASN A O 1
ATOM 2450 N N . SER A 1 301 ? -44.937 20.513 -18.703 1.00 36.03 301 SER A N 1
ATOM 2451 C CA . SER A 1 301 ? -46.343 20.527 -19.067 1.00 36.03 301 SER A CA 1
ATOM 2452 C C . SER A 1 301 ? -47.002 21.778 -18.478 1.00 36.03 301 SER A C 1
ATOM 2454 O O . SER A 1 301 ? -47.172 21.872 -17.264 1.00 36.03 301 SER A O 1
ATOM 2456 N N . THR A 1 302 ? -47.404 22.721 -19.323 1.00 32.81 302 THR A N 1
ATOM 2457 C CA . THR A 1 302 ? -48.441 23.703 -18.980 1.00 32.81 302 THR A CA 1
ATOM 2458 C C . THR A 1 302 ? -49.696 23.380 -19.771 1.00 32.81 302 THR A C 1
ATOM 2460 O O . THR A 1 302 ? -49.807 23.689 -20.955 1.00 32.81 302 THR A O 1
ATOM 2463 N N . THR A 1 303 ? -50.618 22.707 -19.092 1.00 33.31 303 THR A N 1
ATOM 2464 C CA . THR A 1 303 ? -52.059 22.756 -19.342 1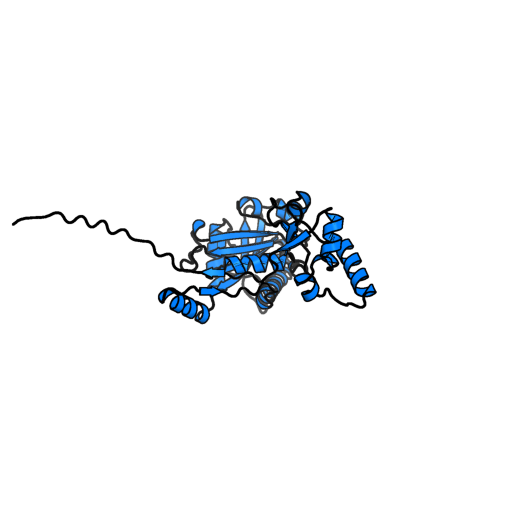.00 33.31 303 THR A CA 1
ATOM 2465 C C . THR A 1 303 ? -52.678 23.992 -18.682 1.00 33.31 303 THR A C 1
ATOM 2467 O O . THR A 1 303 ? -52.137 24.495 -17.696 1.00 33.31 303 THR A O 1
ATOM 2470 N N . SER A 1 304 ? -53.870 24.350 -19.178 1.00 32.31 304 SER A N 1
ATOM 2471 C CA . SER A 1 304 ? -54.829 25.399 -18.771 1.00 32.31 304 SER A CA 1
ATOM 2472 C C . SER A 1 304 ? -54.564 26.796 -19.349 1.00 32.31 304 SER A C 1
ATOM 2474 O O . SER A 1 304 ? -53.431 27.260 -19.326 1.00 32.31 304 SER A O 1
ATOM 2476 N N . GLU A 1 305 ? -55.533 27.560 -19.850 1.00 36.69 305 GLU A N 1
ATOM 2477 C CA . GLU A 1 305 ? -56.900 27.367 -20.373 1.00 36.69 305 GLU A CA 1
ATOM 2478 C C . GLU A 1 305 ? -57.326 28.762 -20.901 1.00 36.69 305 GLU A C 1
ATOM 2480 O O . GLU A 1 305 ? -56.803 29.776 -20.441 1.00 36.69 305 GLU A O 1
ATOM 2485 N N . ASP A 1 306 ? -58.260 28.780 -21.850 1.00 37.81 306 ASP A N 1
ATOM 2486 C CA . ASP A 1 306 ? -59.220 29.849 -22.174 1.00 37.81 306 ASP A CA 1
ATOM 2487 C C . ASP A 1 306 ? -58.766 31.245 -22.657 1.00 37.81 306 ASP A C 1
ATOM 2489 O O . ASP A 1 306 ? -58.392 32.137 -21.893 1.00 37.81 306 ASP A O 1
ATOM 2493 N N . SER A 1 307 ? -58.984 31.471 -23.961 1.00 33.78 307 SER A N 1
ATOM 2494 C CA . SER A 1 307 ? -59.739 32.595 -24.563 1.00 33.78 307 SER A CA 1
ATOM 2495 C C . SER A 1 307 ? -60.062 32.276 -26.022 1.00 33.78 307 SER A C 1
ATOM 2497 O O . SER A 1 307 ? -59.097 32.046 -26.786 1.00 33.78 307 SER A O 1
#

Organism: NCBI:txid90367